Protein AF-A0A7S0FCB9-F1 (afdb_monomer_lite)

Organism: NCBI:txid73915

Radius of gyration: 21.57 Å; chains: 1; bounding box: 56×45×64 Å

Secondary structure (DSSP, 8-state):
-------GGGTS---THHHHHHHHHHHHHHHHHGGGHHHHHHHHTTGGGGGS---GGGGT--HHHHHHHHHHHHHHHHHHHHHHHTT----GGG-TT-HHHHHHH--SPP-TTSSSSSHHHHHHTHHHHHHHHHHHHHTSS---TTHHHHHHHHHHHHHHHHHHHHHHHH--HHHHHHHHHHHHHHHHHHHHHHHHHHHHHHHT--HHHHHHHHHHHHHHHHHHHHHHHHHHHHTTTTTS----HHHHHHSTT---HHHHHHHHHHHHHHHHHHHHHHHHHT----HHHHHHHHHHHHHHHHHHHTSTTTT--------HHHHHHTSHHHHHHHHHHHHHHHHHHHHHHHHTS--

Sequence (355 aa):
MQRSVLPDALANATCPWAASVSLSLAAVVLTAALPLIPWLLARWMGWARSWAPRPTVELGCSGRLLAVAAAATASVALTISIADARGLAWPPSWDTDRTCTYHVMFCEPTQASHLVRHVGNAYSNVAYLFAGLTVLGSQRTHHSPLYIPDVCFGLALLALAVASFLWHASNAPKVHYVDLAVMETVISYLQLR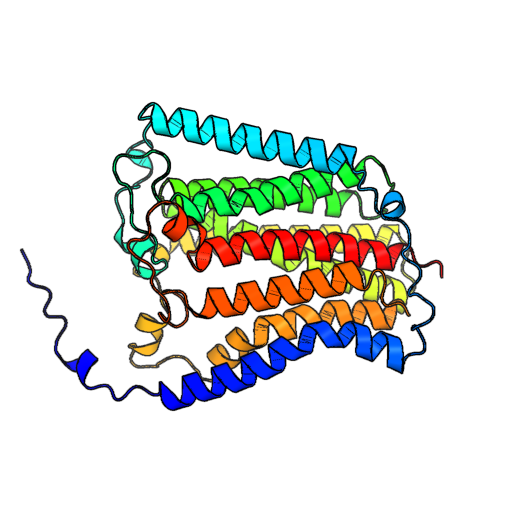YACLAIHRSFRLSVSTEAWLCTALFTAIVAYQTELSAHRWQAGSMENGFPTGRSRLAGEGGLPLFEVCLFIATPILYYLVPCMAMLASGSVGSLRLATVSIASLITGWEVHLLERWALDGLCIPDAGVLGAVSSPTAIFHALTGVTLLTAYFHVRSLELVKS

pLDDT: mean 81.11, std 15.72, range [28.89, 98.06]

Structure (mmCIF, N/CA/C/O backbone):
data_AF-A0A7S0FCB9-F1
#
_entry.id   AF-A0A7S0FCB9-F1
#
loop_
_atom_site.group_PDB
_atom_site.id
_atom_site.type_symbol
_atom_site.label_atom_id
_atom_site.label_alt_id
_atom_site.label_comp_id
_atom_site.label_asym_id
_atom_site.label_entity_id
_atom_site.label_seq_id
_atom_site.pdbx_PDB_ins_code
_atom_site.Cartn_x
_atom_site.Cartn_y
_atom_site.Cartn_z
_atom_site.occupancy
_atom_site.B_iso_or_equiv
_atom_site.auth_seq_id
_atom_site.auth_comp_id
_atom_site.auth_asym_id
_atom_site.auth_atom_id
_atom_site.pdbx_PDB_model_num
ATOM 1 N N . MET A 1 1 ? 20.494 -12.638 -35.067 1.00 38.31 1 MET A N 1
ATOM 2 C CA . MET A 1 1 ? 19.180 -12.084 -35.465 1.00 38.31 1 MET A CA 1
ATOM 3 C C . MET A 1 1 ? 18.220 -13.236 -35.742 1.00 38.31 1 MET A C 1
ATOM 5 O O . MET A 1 1 ? 18.085 -13.661 -36.880 1.00 38.31 1 MET A O 1
ATOM 9 N N . GLN A 1 2 ? 17.600 -13.790 -34.700 1.00 28.89 2 GLN A N 1
ATOM 10 C CA . GLN A 1 2 ? 16.458 -14.692 -34.862 1.00 28.89 2 GLN A CA 1
ATOM 11 C C . GLN A 1 2 ? 15.216 -13.813 -35.015 1.00 28.89 2 GLN A C 1
ATOM 13 O O . GLN A 1 2 ? 14.861 -13.081 -34.096 1.00 28.89 2 GLN A O 1
ATOM 18 N N . ARG A 1 3 ? 14.605 -13.825 -36.205 1.00 32.69 3 ARG A N 1
ATOM 19 C CA . ARG A 1 3 ? 13.278 -13.241 -36.417 1.00 32.69 3 ARG A CA 1
ATOM 20 C C . ARG A 1 3 ? 12.302 -14.006 -35.528 1.00 32.69 3 ARG A C 1
ATOM 22 O O . ARG A 1 3 ? 12.184 -15.221 -35.664 1.00 32.69 3 ARG A O 1
ATOM 29 N N . SER A 1 4 ? 11.643 -13.295 -34.619 1.00 33.88 4 SER A N 1
ATOM 30 C CA . SER A 1 4 ? 10.548 -13.812 -33.807 1.00 33.88 4 SER A CA 1
ATOM 31 C C . SER A 1 4 ? 9.398 -14.211 -34.727 1.00 33.88 4 SER A C 1
ATOM 33 O O . SER A 1 4 ? 8.587 -13.382 -35.137 1.00 33.88 4 SER A O 1
ATOM 35 N N . VAL A 1 5 ? 9.347 -15.491 -35.069 1.00 40.25 5 VAL A N 1
ATOM 36 C CA . VAL A 1 5 ? 8.127 -16.146 -35.528 1.00 40.25 5 VAL A CA 1
ATOM 37 C C . VAL A 1 5 ? 7.253 -16.301 -34.284 1.00 40.25 5 VAL A C 1
ATOM 39 O O . VAL A 1 5 ? 7.278 -17.335 -33.628 1.00 40.25 5 VAL A O 1
ATOM 42 N N . LEU A 1 6 ? 6.561 -15.230 -33.894 1.00 35.72 6 LEU A N 1
ATOM 43 C CA . LEU A 1 6 ? 5.351 -15.349 -33.088 1.00 35.72 6 LEU A CA 1
ATOM 44 C C . LEU A 1 6 ? 4.226 -15.471 -34.129 1.00 35.72 6 LEU A C 1
ATOM 46 O O . LEU A 1 6 ? 3.902 -14.470 -34.767 1.00 35.72 6 LEU A O 1
ATOM 50 N N . PRO A 1 7 ? 3.761 -16.692 -34.443 1.00 43.00 7 PRO A N 1
ATOM 51 C CA . PRO A 1 7 ? 2.948 -16.932 -35.623 1.00 43.00 7 PRO A CA 1
ATOM 52 C C . PRO A 1 7 ? 1.518 -16.436 -35.406 1.00 43.00 7 PRO A C 1
ATOM 54 O O . PRO A 1 7 ? 1.043 -16.330 -34.275 1.00 43.00 7 PRO A O 1
ATOM 57 N N . ASP A 1 8 ? 0.827 -16.213 -36.519 1.00 41.22 8 ASP A N 1
ATOM 58 C CA . ASP A 1 8 ? -0.554 -15.742 -36.702 1.00 41.22 8 ASP A CA 1
ATOM 59 C C . ASP A 1 8 ? -1.652 -16.460 -35.874 1.00 41.22 8 ASP A C 1
ATOM 61 O O . ASP A 1 8 ? -2.827 -16.102 -35.938 1.00 41.22 8 ASP A O 1
ATOM 65 N N . ALA A 1 9 ? -1.294 -17.441 -35.040 1.00 41.97 9 ALA A N 1
ATOM 66 C CA . ALA A 1 9 ? -2.173 -18.114 -34.086 1.00 41.97 9 ALA A CA 1
ATOM 67 C C . ALA A 1 9 ? -2.759 -17.168 -33.016 1.00 41.97 9 ALA A C 1
ATOM 69 O O . ALA A 1 9 ? -3.860 -17.408 -32.527 1.00 41.97 9 ALA A O 1
ATOM 70 N N . LEU A 1 10 ? -2.072 -16.067 -32.685 1.00 42.84 10 LEU A N 1
ATOM 71 C CA . LEU A 1 10 ? -2.585 -15.048 -31.755 1.00 42.84 10 LEU A CA 1
ATOM 72 C C . LEU A 1 10 ? -3.608 -14.092 -32.389 1.00 42.84 10 LEU A C 1
ATOM 74 O O . LEU A 1 10 ? -4.380 -13.476 -31.660 1.00 42.84 10 LEU A O 1
ATOM 78 N N . ALA A 1 11 ? -3.645 -13.974 -33.720 1.00 41.41 11 ALA A N 1
ATOM 79 C CA . ALA A 1 11 ? -4.563 -13.068 -34.414 1.00 41.41 11 ALA A CA 1
ATOM 80 C C . ALA A 1 11 ? -5.972 -13.665 -34.603 1.00 41.41 11 ALA A C 1
ATOM 82 O O . ALA A 1 11 ? -6.940 -12.919 -34.723 1.00 41.41 11 ALA A O 1
ATOM 83 N N . ASN A 1 12 ? -6.093 -14.999 -34.587 1.00 36.78 12 ASN A N 1
ATOM 84 C CA . ASN A 1 12 ? -7.343 -15.717 -34.873 1.00 36.78 12 ASN A CA 1
ATOM 85 C C . ASN A 1 12 ? -7.972 -16.413 -33.659 1.00 36.78 12 ASN A C 1
ATOM 87 O O . ASN A 1 12 ? -9.015 -17.054 -33.797 1.00 36.78 12 ASN A O 1
ATOM 91 N N . ALA A 1 13 ? -7.394 -16.278 -32.463 1.00 41.78 13 ALA A N 1
ATOM 92 C CA . ALA A 1 13 ? -8.114 -16.616 -31.246 1.00 41.78 13 ALA A CA 1
ATOM 93 C C . ALA A 1 13 ? -9.232 -15.578 -31.070 1.00 41.78 13 ALA A C 1
ATOM 95 O O . ALA A 1 13 ? -8.996 -14.486 -30.555 1.00 41.78 13 ALA A O 1
ATOM 96 N N . THR A 1 14 ? -10.450 -15.902 -31.520 1.00 41.84 14 THR A N 1
ATOM 97 C CA . THR A 1 14 ? -11.684 -15.218 -31.111 1.00 41.84 14 THR A CA 1
ATOM 98 C C . THR A 1 14 ? -11.799 -15.382 -29.605 1.00 41.84 14 THR A C 1
ATOM 100 O O . THR A 1 14 ? -12.335 -16.358 -29.082 1.00 41.84 14 THR A O 1
ATOM 103 N N . CYS A 1 15 ? -11.127 -14.477 -28.918 1.00 40.94 15 CYS A N 1
ATOM 104 C CA . CYS A 1 15 ? -10.833 -14.565 -27.513 1.00 40.94 15 CYS A CA 1
ATOM 105 C C . CYS A 1 15 ? -12.159 -14.400 -26.743 1.00 40.94 15 CYS A C 1
ATOM 107 O O . CYS A 1 15 ? -13.041 -13.671 -27.213 1.00 40.94 15 CYS A O 1
ATOM 109 N N . PRO A 1 16 ? -12.337 -15.025 -25.566 1.00 47.75 16 PRO A N 1
ATOM 110 C CA . PRO A 1 16 ? -13.500 -14.842 -24.689 1.00 47.75 16 PRO A CA 1
ATOM 111 C C . PRO A 1 16 ? -13.600 -13.416 -24.098 1.00 47.75 16 PRO A C 1
ATOM 113 O O . PRO A 1 16 ? -14.097 -13.225 -22.992 1.00 47.75 16 PRO A O 1
ATOM 116 N N . TRP A 1 17 ? -13.163 -12.396 -24.843 1.00 45.84 17 TRP A N 1
ATOM 117 C CA . TRP A 1 17 ? -13.191 -10.981 -24.494 1.00 45.84 17 TRP A CA 1
ATOM 118 C C . TRP A 1 17 ? -14.602 -10.487 -24.216 1.00 45.84 17 TRP A C 1
ATOM 120 O O . TRP A 1 17 ? -14.800 -9.713 -23.297 1.00 45.84 17 TRP A O 1
ATOM 130 N N . ALA A 1 18 ? -15.614 -10.957 -24.947 1.00 45.62 18 ALA A N 1
ATOM 131 C CA . ALA A 1 18 ? -16.992 -10.545 -24.677 1.00 45.62 18 ALA A CA 1
ATOM 132 C C . ALA A 1 18 ? -17.488 -11.037 -23.300 1.00 45.62 18 ALA A C 1
ATOM 134 O O . ALA A 1 18 ? -18.196 -10.312 -22.598 1.00 45.62 18 ALA A O 1
ATOM 135 N N . ALA A 1 19 ? -17.083 -12.245 -22.889 1.00 48.16 19 ALA A N 1
ATOM 136 C CA . ALA A 1 19 ? -17.429 -12.807 -21.586 1.00 48.16 19 ALA A CA 1
ATOM 137 C C . ALA A 1 19 ? -16.613 -12.164 -20.454 1.00 48.16 19 ALA A C 1
ATOM 139 O O . ALA A 1 19 ? -17.188 -11.845 -19.414 1.00 48.16 19 ALA A O 1
ATOM 140 N N . SER A 1 20 ? -15.316 -11.903 -20.662 1.00 48.16 20 SER A N 1
ATOM 141 C CA . SER A 1 20 ? -14.488 -11.191 -19.681 1.00 48.16 20 SER A CA 1
ATOM 142 C C . SER A 1 20 ? -14.920 -9.733 -19.519 1.00 48.16 20 SER A C 1
ATOM 144 O O . SER A 1 20 ? -15.066 -9.290 -18.390 1.00 48.16 20 SER A O 1
ATOM 146 N N . VAL A 1 21 ? -15.252 -9.023 -20.602 1.00 51.84 21 VAL A N 1
ATOM 147 C CA . VAL A 1 21 ? -15.787 -7.649 -20.555 1.00 51.84 21 VAL A CA 1
ATOM 148 C C . VAL A 1 21 ? -17.127 -7.599 -19.818 1.00 51.84 21 VAL A C 1
ATOM 150 O O . VAL A 1 21 ? -17.342 -6.703 -19.005 1.00 51.84 21 VAL A O 1
ATOM 153 N N . SER A 1 22 ? -18.015 -8.574 -20.038 1.00 52.53 22 SER A N 1
ATOM 154 C CA . SER A 1 22 ? -19.306 -8.643 -19.335 1.00 52.53 22 SER A CA 1
ATOM 155 C C . SER A 1 22 ? -19.139 -8.933 -17.835 1.00 52.53 22 SER A C 1
ATOM 157 O O . SER A 1 22 ? -19.824 -8.322 -17.013 1.00 52.53 22 SER A O 1
ATOM 159 N N . LEU A 1 23 ? -18.205 -9.820 -17.463 1.00 53.47 23 LEU A N 1
ATOM 160 C CA . LEU A 1 23 ? -17.857 -10.085 -16.062 1.00 53.47 23 LEU A CA 1
ATOM 161 C C . LEU A 1 23 ? -17.196 -8.872 -15.397 1.00 53.47 23 LEU A C 1
ATOM 163 O O . LEU A 1 23 ? -17.544 -8.541 -14.266 1.00 53.47 23 LEU A O 1
ATOM 167 N N . SER A 1 24 ? -16.297 -8.186 -16.107 1.00 54.69 24 SER A N 1
ATOM 168 C CA . SER A 1 24 ? -15.674 -6.946 -15.650 1.00 54.69 24 SER A CA 1
ATOM 169 C C . SER A 1 24 ? -16.718 -5.857 -15.427 1.00 54.69 24 SER A C 1
ATOM 171 O O . SER A 1 24 ? -16.670 -5.197 -14.404 1.00 54.69 24 SER A O 1
ATOM 173 N N . LEU A 1 25 ? -17.721 -5.708 -16.298 1.00 55.94 25 LEU A N 1
ATOM 174 C CA . LEU A 1 25 ? -18.796 -4.727 -16.107 1.00 55.94 25 LEU A CA 1
ATOM 175 C C . LEU A 1 25 ? -19.671 -5.030 -14.885 1.00 55.94 25 LEU A C 1
ATOM 177 O O . LEU A 1 25 ? -19.970 -4.124 -14.110 1.00 55.94 25 LEU A O 1
ATOM 181 N N . ALA A 1 26 ? -20.069 -6.289 -14.684 1.00 58.22 26 ALA A N 1
ATOM 182 C CA . ALA A 1 26 ? -20.839 -6.679 -13.503 1.00 58.22 26 ALA A CA 1
ATOM 183 C C . ALA A 1 26 ? -20.033 -6.471 -12.210 1.00 58.22 26 ALA A C 1
ATOM 185 O O . ALA A 1 26 ? -20.570 -5.978 -11.218 1.00 58.22 26 ALA A O 1
ATOM 186 N N . ALA A 1 27 ? -18.740 -6.793 -12.238 1.00 57.69 27 ALA A N 1
ATOM 187 C CA . ALA A 1 27 ? -17.838 -6.542 -11.128 1.00 57.69 27 ALA A CA 1
ATOM 188 C C . ALA A 1 27 ? -17.640 -5.050 -10.862 1.00 57.69 27 ALA A C 1
ATOM 190 O O . ALA A 1 27 ? -17.820 -4.650 -9.724 1.00 57.69 27 ALA A O 1
ATOM 191 N N . VAL A 1 28 ? -17.401 -4.233 -11.892 1.00 57.69 28 VAL A N 1
ATOM 192 C CA . VAL A 1 28 ? -17.289 -2.767 -11.802 1.00 57.69 28 VAL A CA 1
ATOM 193 C C . VAL A 1 28 ? -18.548 -2.157 -11.187 1.00 57.69 28 VAL A C 1
ATOM 195 O O . VAL A 1 28 ? -18.470 -1.254 -10.361 1.00 57.69 28 VAL A O 1
ATOM 198 N N . VAL A 1 29 ? -19.736 -2.645 -11.557 1.00 64.56 29 VAL A N 1
ATOM 199 C CA . VAL A 1 29 ? -21.001 -2.165 -10.979 1.00 64.56 29 VAL A CA 1
ATOM 200 C C . VAL A 1 29 ? -21.128 -2.570 -9.506 1.00 64.56 29 VAL A C 1
ATOM 202 O O . VAL A 1 29 ? -21.538 -1.754 -8.677 1.00 64.56 29 VAL A O 1
ATOM 205 N N . LEU A 1 30 ? -20.760 -3.807 -9.155 1.00 60.72 30 LEU A N 1
ATOM 206 C CA . LEU A 1 30 ? -20.776 -4.289 -7.770 1.00 60.72 30 LEU A CA 1
ATOM 207 C C . LEU A 1 30 ? -19.730 -3.578 -6.901 1.00 60.72 30 LEU A C 1
ATOM 209 O O . LEU A 1 30 ? -20.033 -3.212 -5.765 1.00 60.72 30 LEU A O 1
ATOM 213 N N . THR A 1 31 ? -18.530 -3.335 -7.429 1.00 60.34 31 THR A N 1
ATOM 214 C CA . THR A 1 31 ? -17.467 -2.600 -6.747 1.00 60.34 31 THR A CA 1
ATOM 215 C C . THR A 1 31 ? -17.853 -1.129 -6.609 1.00 60.34 31 THR A C 1
ATOM 217 O O . THR A 1 31 ? -17.794 -0.599 -5.506 1.00 60.34 31 THR A O 1
ATOM 220 N N . ALA A 1 32 ? -18.410 -0.479 -7.632 1.00 62.09 32 ALA A N 1
ATOM 221 C CA . ALA A 1 32 ? -18.878 0.910 -7.544 1.00 62.09 32 ALA A CA 1
ATOM 222 C C . ALA A 1 32 ? -19.941 1.152 -6.450 1.00 62.09 32 ALA A C 1
ATOM 224 O O . ALA A 1 32 ? -20.064 2.272 -5.950 1.00 62.09 32 ALA A O 1
ATOM 225 N N . ALA A 1 33 ? -20.684 0.119 -6.036 1.00 70.00 33 ALA A N 1
ATOM 226 C CA . ALA A 1 33 ? -21.639 0.196 -4.930 1.00 70.00 33 ALA A CA 1
ATOM 227 C C . ALA A 1 33 ? -21.002 0.011 -3.534 1.00 70.00 33 ALA A C 1
ATOM 229 O O . ALA A 1 33 ? -21.597 0.428 -2.537 1.00 70.00 33 ALA A O 1
ATOM 230 N N . LEU A 1 34 ? -19.797 -0.564 -3.427 1.00 66.69 34 LEU A N 1
ATOM 231 C CA . LEU A 1 34 ? -19.120 -0.827 -2.146 1.00 66.69 34 LEU A CA 1
ATOM 232 C C . LEU A 1 34 ? -18.905 0.426 -1.273 1.00 66.69 34 LEU A C 1
ATOM 234 O O . LEU A 1 34 ? -19.107 0.317 -0.062 1.00 66.69 34 LEU A O 1
ATOM 238 N N . PRO A 1 35 ? -18.566 1.626 -1.802 1.00 71.94 35 PRO A N 1
ATOM 239 C CA . PRO A 1 35 ? -18.444 2.830 -0.976 1.00 71.94 35 PRO A CA 1
ATOM 240 C C . PRO A 1 35 ? -19.742 3.208 -0.244 1.00 71.94 35 PRO A C 1
ATOM 242 O O . PRO A 1 35 ? -19.697 3.916 0.762 1.00 71.94 35 PRO A O 1
ATOM 245 N N . LEU A 1 36 ? -20.900 2.724 -0.715 1.00 74.19 36 LEU A N 1
ATOM 246 C CA . LEU A 1 36 ? -22.198 2.948 -0.078 1.00 74.19 36 LEU A CA 1
ATOM 247 C C . LEU A 1 36 ? -22.464 1.981 1.085 1.00 74.19 36 LEU A C 1
ATOM 249 O O . LEU A 1 36 ? -23.330 2.266 1.911 1.00 74.19 36 LEU A O 1
ATOM 253 N N . ILE A 1 37 ? -21.736 0.864 1.196 1.00 72.25 37 ILE A N 1
ATOM 254 C CA . ILE A 1 37 ? -21.963 -0.156 2.232 1.00 72.25 37 ILE A CA 1
ATOM 255 C C . ILE A 1 37 ? -21.865 0.409 3.650 1.00 72.25 37 ILE A C 1
ATOM 257 O O . ILE A 1 37 ? -22.819 0.217 4.408 1.00 72.25 37 ILE A O 1
ATOM 261 N N . PRO A 1 38 ? -20.803 1.133 4.054 1.00 65.81 38 PRO A N 1
ATOM 262 C CA . PRO A 1 38 ? -20.755 1.636 5.421 1.00 65.81 38 PRO A CA 1
ATOM 263 C C . PRO A 1 38 ? -21.857 2.673 5.703 1.00 65.81 38 PRO A C 1
ATOM 265 O O . PRO A 1 38 ? -22.317 2.770 6.841 1.00 65.81 38 PRO A O 1
ATOM 268 N N . TRP A 1 39 ? -22.369 3.375 4.681 1.00 71.38 39 TRP A N 1
ATOM 269 C CA . TRP A 1 39 ? -23.555 4.230 4.817 1.00 71.38 39 TRP A CA 1
ATOM 270 C C . TRP A 1 39 ? -24.842 3.417 5.014 1.00 71.38 39 TRP A C 1
ATOM 272 O O . TRP A 1 39 ? -25.623 3.713 5.922 1.00 71.38 39 TRP A O 1
ATOM 282 N N . LEU A 1 40 ? -25.053 2.374 4.206 1.00 76.44 40 LEU A N 1
ATOM 283 C CA . LEU A 1 40 ? -26.205 1.477 4.318 1.00 76.44 40 LEU A CA 1
ATOM 284 C C . LEU A 1 40 ? -26.231 0.769 5.679 1.00 76.44 40 LEU A C 1
ATOM 286 O O . LEU A 1 40 ? -27.275 0.759 6.330 1.00 76.44 40 LEU A O 1
ATOM 290 N N . LEU A 1 41 ? -25.086 0.263 6.148 1.00 67.19 41 LEU A N 1
ATOM 291 C CA . LEU A 1 41 ? -24.937 -0.353 7.470 1.00 67.19 41 LEU A CA 1
ATOM 292 C C . LEU A 1 41 ? -25.240 0.644 8.593 1.00 67.19 41 LEU A C 1
ATOM 294 O O . LEU A 1 41 ? -26.028 0.338 9.488 1.00 67.19 41 LEU A O 1
ATOM 298 N N . ALA A 1 42 ? -24.678 1.858 8.525 1.00 67.25 42 ALA A N 1
ATOM 299 C CA . ALA A 1 42 ? -24.939 2.897 9.519 1.00 67.25 42 ALA A CA 1
ATOM 300 C C . ALA A 1 42 ? -26.427 3.269 9.595 1.00 67.25 42 ALA A C 1
ATOM 302 O O . ALA A 1 42 ? -26.958 3.519 10.679 1.00 67.25 42 ALA A O 1
ATOM 303 N N . ARG A 1 43 ? -27.110 3.311 8.445 1.00 77.25 43 ARG A N 1
ATOM 304 C CA . ARG A 1 43 ? -28.542 3.604 8.366 1.00 77.25 43 ARG A CA 1
ATOM 305 C C . ARG A 1 43 ? -29.390 2.448 8.896 1.00 77.25 43 ARG A C 1
ATOM 307 O O . ARG A 1 43 ? -30.294 2.697 9.688 1.00 77.25 43 ARG A O 1
ATOM 314 N N . TRP A 1 44 ? -29.095 1.216 8.484 1.00 75.38 44 TRP A N 1
ATOM 315 C CA . TRP A 1 44 ? -29.832 0.015 8.886 1.00 75.38 44 TRP A CA 1
ATOM 316 C C . TRP A 1 44 ? -29.744 -0.242 10.395 1.00 75.38 44 TRP A C 1
ATOM 318 O O . TRP A 1 44 ? -30.762 -0.481 11.036 1.00 75.38 44 TRP A O 1
ATOM 328 N N . MET A 1 45 ? -28.556 -0.081 10.981 1.00 73.38 45 MET A N 1
ATOM 329 C CA . MET A 1 45 ? -28.318 -0.291 12.416 1.00 73.38 45 MET A CA 1
ATOM 330 C C . MET A 1 45 ? -28.787 0.875 13.305 1.00 73.38 45 MET A C 1
ATOM 332 O O . MET A 1 45 ? -28.574 0.861 14.516 1.00 73.38 45 MET A O 1
ATOM 336 N N . GLY A 1 46 ? -29.374 1.934 12.732 1.00 72.75 46 GLY A N 1
ATOM 337 C CA . GLY A 1 46 ? -29.752 3.139 13.482 1.00 72.75 46 GLY A CA 1
ATOM 338 C C . GLY A 1 46 ? -28.557 3.957 14.000 1.00 72.75 46 GLY A C 1
ATOM 339 O O . GLY A 1 46 ? -28.731 4.892 14.783 1.00 72.75 46 GLY A O 1
ATOM 340 N N . TRP A 1 47 ? -27.341 3.659 13.536 1.00 67.00 47 TRP A N 1
ATOM 341 C CA . TRP A 1 47 ? -26.099 4.346 13.902 1.00 67.00 47 TRP A CA 1
ATOM 342 C C . TRP A 1 47 ? -25.938 5.716 13.232 1.00 67.00 47 TRP A C 1
ATOM 344 O O . TRP A 1 47 ? -24.972 6.428 13.504 1.00 67.00 47 TRP A O 1
ATOM 354 N N . ALA A 1 48 ? -26.904 6.143 12.413 1.00 57.09 48 ALA A N 1
ATOM 355 C CA . ALA A 1 48 ? -26.925 7.428 11.712 1.00 57.09 48 ALA A CA 1
ATOM 356 C C . ALA A 1 48 ? -26.782 8.671 12.622 1.00 57.09 48 ALA A C 1
ATOM 358 O O . ALA A 1 48 ? -26.484 9.754 12.131 1.00 57.09 48 ALA A O 1
ATOM 359 N N . ARG A 1 49 ? -26.925 8.551 13.949 1.00 52.62 49 ARG A N 1
ATOM 360 C CA . ARG A 1 49 ? -26.639 9.659 14.886 1.00 52.62 49 ARG A CA 1
ATOM 361 C C . ARG A 1 49 ? -25.138 9.923 15.101 1.00 52.62 49 ARG A C 1
ATOM 363 O O . ARG A 1 49 ? -24.785 10.950 15.667 1.00 52.62 49 ARG A O 1
ATOM 370 N N . SER A 1 50 ? -24.252 9.047 14.621 1.00 52.34 50 SER A N 1
ATOM 371 C CA . SER A 1 50 ? -22.787 9.170 14.753 1.00 52.34 50 SER A CA 1
ATOM 372 C C . SER A 1 50 ? -22.110 10.031 13.668 1.00 52.34 50 SER A C 1
ATOM 374 O O . SER A 1 50 ? -20.887 10.068 13.587 1.00 52.34 50 SER A O 1
ATOM 376 N N . TRP A 1 51 ? -22.882 10.782 12.868 1.00 49.78 51 TRP A N 1
ATOM 377 C CA . TRP A 1 51 ? -22.370 11.706 11.838 1.00 49.78 51 TRP A CA 1
ATOM 378 C C . TRP A 1 51 ? -21.558 12.885 12.377 1.00 49.78 51 TRP A C 1
ATOM 380 O O . TRP A 1 51 ? -20.917 13.581 11.586 1.00 49.78 51 TRP A O 1
ATOM 390 N N . ALA A 1 52 ? -21.588 13.139 13.688 1.00 49.09 52 ALA A N 1
ATOM 391 C CA . ALA A 1 52 ? -20.746 14.166 14.276 1.00 49.09 52 ALA A CA 1
ATOM 392 C C . ALA A 1 52 ? -19.278 13.790 14.003 1.00 49.09 52 ALA A C 1
ATOM 394 O O . ALA A 1 52 ? -18.829 12.747 14.486 1.00 49.09 52 ALA A O 1
ATOM 395 N N . PRO A 1 53 ? -18.531 14.584 13.211 1.00 48.59 53 PRO A N 1
ATOM 396 C CA . PRO A 1 53 ? -17.125 14.317 12.980 1.00 48.59 53 PRO A CA 1
ATOM 397 C C . PRO A 1 53 ? -16.439 14.327 14.341 1.00 48.59 53 PRO A C 1
ATOM 399 O O . PRO A 1 53 ? -16.300 15.384 14.955 1.00 48.59 53 PRO A O 1
ATOM 402 N N . ARG A 1 54 ? -16.022 13.154 14.830 1.00 53.47 54 ARG A N 1
ATOM 403 C CA . ARG A 1 54 ? -15.050 13.137 15.917 1.00 53.47 54 ARG A CA 1
ATOM 404 C C . ARG A 1 54 ? -13.804 13.819 15.359 1.00 53.47 54 ARG A C 1
ATOM 406 O O . ARG A 1 54 ? -13.346 13.424 14.280 1.00 53.47 54 ARG A O 1
ATOM 413 N N . PRO A 1 55 ? -13.341 14.915 15.977 1.00 48.94 55 PRO A N 1
ATOM 414 C CA . PRO A 1 55 ? -12.275 15.716 15.409 1.00 48.94 55 PRO A CA 1
ATOM 415 C C . PRO A 1 55 ? -11.058 14.827 15.146 1.00 48.94 55 PRO A C 1
ATOM 417 O O . PRO A 1 55 ? -10.686 14.003 15.976 1.00 48.94 55 PRO A O 1
ATOM 420 N N . THR A 1 56 ? -10.415 15.022 13.994 1.00 51.00 56 THR A N 1
ATOM 421 C CA . THR A 1 56 ? -9.157 14.366 13.581 1.00 51.00 56 THR A CA 1
ATOM 422 C C . THR A 1 56 ? -8.055 14.430 14.647 1.00 51.00 56 THR A C 1
ATOM 424 O O . THR A 1 56 ? -7.142 13.606 14.644 1.00 51.00 56 THR A O 1
ATOM 427 N N . VAL A 1 57 ? -8.183 15.368 15.590 1.00 48.44 57 VAL A N 1
ATOM 428 C CA . VAL A 1 57 ? -7.379 15.508 16.809 1.00 48.44 57 VAL A CA 1
ATOM 429 C C . VAL A 1 57 ? -7.356 14.221 17.653 1.00 48.44 57 VAL A C 1
ATOM 431 O O . VAL A 1 57 ? -6.315 13.912 18.224 1.00 48.44 57 VAL A O 1
ATOM 434 N N . GLU A 1 58 ? -8.431 13.424 17.682 1.00 57.56 58 GLU A N 1
ATOM 435 C CA . GLU A 1 58 ? -8.484 12.177 18.468 1.00 57.56 58 GLU A CA 1
ATOM 436 C C . GLU A 1 58 ? -7.682 11.020 17.842 1.00 57.56 58 GLU A C 1
ATOM 438 O O . GLU A 1 58 ? -7.255 10.111 18.546 1.00 57.56 58 GLU A O 1
ATOM 443 N N . LEU A 1 59 ? -7.409 11.056 16.532 1.00 67.12 59 LEU A N 1
ATOM 444 C CA . LEU A 1 59 ? -6.695 9.984 15.817 1.00 67.12 59 LEU A CA 1
ATOM 445 C C . LEU A 1 59 ? -5.167 10.144 15.850 1.00 67.12 59 LEU A C 1
ATOM 447 O O . LEU A 1 59 ? -4.442 9.418 15.171 1.00 67.12 59 LEU A O 1
ATOM 451 N N . GLY A 1 60 ? -4.665 11.114 16.618 1.00 69.44 60 GLY A N 1
ATOM 452 C CA . GLY A 1 60 ? -3.235 11.366 16.783 1.00 69.44 60 GLY A CA 1
ATOM 453 C C . GLY A 1 60 ? -2.549 12.019 15.576 1.00 69.44 60 GLY A C 1
ATOM 454 O O . GLY A 1 60 ? -1.331 12.202 15.592 1.00 69.44 60 GLY A O 1
ATOM 455 N N . CYS A 1 61 ? -3.300 12.413 14.545 1.00 78.38 61 CYS A N 1
ATOM 456 C CA . CYS A 1 61 ? -2.759 12.980 13.314 1.00 78.38 61 CYS A CA 1
ATOM 457 C C . CYS A 1 61 ? -3.008 14.495 13.230 1.00 78.38 61 CYS A C 1
ATOM 459 O O . CYS A 1 61 ? -4.050 14.950 12.759 1.00 78.38 61 CYS A O 1
ATOM 461 N N . SER A 1 62 ? -2.045 15.295 13.698 1.00 85.12 62 SER A N 1
ATOM 462 C CA . SER A 1 62 ? -2.131 16.761 13.607 1.00 85.12 62 SER A CA 1
ATOM 463 C C . SER A 1 62 ? -1.812 17.270 12.196 1.00 85.12 62 SER A C 1
ATOM 465 O O . SER A 1 62 ? -1.017 16.668 11.473 1.00 85.12 62 SER A O 1
ATOM 467 N N . GLY A 1 63 ? -2.350 18.435 11.818 1.00 85.44 63 GLY A N 1
ATOM 468 C CA . GLY A 1 63 ? -1.987 19.089 10.551 1.00 85.44 63 GLY A CA 1
ATOM 469 C C . GLY A 1 63 ? -0.482 19.370 10.430 1.00 85.44 63 GLY A C 1
ATOM 470 O O . GLY A 1 63 ? 0.079 19.263 9.345 1.00 85.44 63 GLY A O 1
ATOM 471 N N . ARG A 1 64 ? 0.200 19.634 11.557 1.00 88.69 64 ARG A N 1
ATOM 472 C CA . ARG A 1 64 ? 1.666 19.774 11.600 1.00 88.69 64 ARG A CA 1
ATOM 473 C C . ARG A 1 64 ? 2.376 18.472 11.239 1.00 88.69 64 ARG A C 1
ATOM 475 O O . ARG A 1 64 ? 3.333 18.512 10.478 1.00 88.69 64 ARG A O 1
ATOM 482 N N . LEU A 1 65 ? 1.911 17.332 11.757 1.00 89.44 65 LEU A N 1
ATOM 483 C CA . LEU A 1 65 ? 2.483 16.029 11.416 1.00 89.44 65 LEU A CA 1
ATOM 484 C C . LEU A 1 65 ? 2.339 15.741 9.917 1.00 89.44 65 LEU A C 1
ATOM 486 O O . LEU A 1 65 ? 3.321 15.372 9.283 1.00 89.44 65 LEU A O 1
ATOM 490 N N . LEU A 1 66 ? 1.146 15.960 9.355 1.00 88.50 66 LEU A N 1
ATOM 491 C CA . LEU A 1 66 ? 0.899 15.777 7.921 1.00 88.50 66 LEU A CA 1
ATOM 492 C C . LEU A 1 66 ? 1.811 16.674 7.075 1.00 88.50 66 LEU A C 1
ATOM 494 O O . LEU A 1 66 ? 2.396 16.207 6.103 1.00 88.50 66 LEU A O 1
ATOM 498 N N . ALA A 1 67 ? 1.990 17.936 7.475 1.00 88.56 67 ALA A N 1
ATOM 499 C CA . ALA A 1 67 ? 2.891 18.859 6.791 1.00 88.56 67 ALA A CA 1
ATOM 500 C C . ALA A 1 67 ? 4.358 18.400 6.854 1.00 88.56 67 ALA A C 1
ATOM 502 O O . ALA A 1 67 ? 5.052 18.443 5.842 1.00 88.56 67 ALA A O 1
ATOM 503 N N . VAL A 1 68 ? 4.827 17.916 8.011 1.00 91.00 68 VAL A N 1
ATOM 504 C CA . VAL A 1 68 ? 6.191 17.380 8.165 1.00 91.00 68 VAL A CA 1
ATOM 505 C C . VAL A 1 68 ? 6.387 16.118 7.326 1.00 91.00 68 VAL A C 1
ATOM 507 O O . VAL A 1 68 ? 7.394 16.009 6.630 1.00 91.00 68 VAL A O 1
ATOM 510 N N . ALA A 1 69 ? 5.430 15.186 7.341 1.00 91.12 69 ALA A N 1
ATOM 511 C CA . ALA A 1 69 ? 5.488 13.975 6.526 1.00 91.12 69 ALA A CA 1
ATOM 512 C C . ALA A 1 69 ? 5.505 14.308 5.025 1.00 91.12 69 ALA A C 1
ATOM 514 O O . ALA A 1 69 ? 6.317 13.753 4.284 1.00 91.12 69 ALA A O 1
ATOM 515 N N . ALA A 1 70 ? 4.674 15.258 4.582 1.00 89.00 70 ALA A N 1
ATOM 516 C CA . ALA A 1 70 ? 4.655 15.732 3.200 1.00 89.00 70 ALA A CA 1
ATOM 517 C C . ALA A 1 70 ? 5.980 16.405 2.806 1.00 89.00 70 ALA A C 1
ATOM 519 O O . ALA A 1 70 ? 6.539 16.085 1.760 1.00 89.00 70 ALA A O 1
ATOM 520 N N . ALA A 1 71 ? 6.525 17.280 3.658 1.00 91.31 71 ALA A N 1
ATOM 521 C CA . ALA A 1 71 ? 7.796 17.958 3.410 1.00 91.31 71 ALA A CA 1
ATOM 522 C C . ALA A 1 71 ? 8.979 16.978 3.351 1.00 91.31 71 ALA A C 1
ATOM 524 O O . ALA A 1 71 ? 9.827 17.092 2.466 1.00 91.31 71 ALA A O 1
ATOM 525 N N . ALA A 1 72 ? 9.025 15.990 4.251 1.00 91.38 72 ALA A N 1
ATOM 526 C CA . ALA A 1 72 ? 10.046 14.944 4.239 1.00 91.38 72 ALA A CA 1
ATOM 527 C C . ALA A 1 72 ? 9.957 14.092 2.965 1.00 91.38 72 ALA A C 1
ATOM 529 O O . ALA A 1 72 ? 10.963 13.861 2.298 1.00 91.38 72 ALA A O 1
ATOM 530 N N . THR A 1 73 ? 8.740 13.702 2.582 1.00 88.50 73 THR A N 1
ATOM 531 C CA . THR A 1 73 ? 8.472 12.940 1.356 1.00 88.50 73 THR A CA 1
ATOM 532 C C . THR A 1 73 ? 8.906 13.716 0.108 1.00 88.50 73 THR A C 1
ATOM 534 O O . THR A 1 73 ? 9.643 13.190 -0.725 1.00 88.50 73 THR A O 1
ATOM 537 N N . ALA A 1 74 ? 8.529 14.995 0.010 1.00 85.00 74 ALA A N 1
ATOM 538 C CA . ALA A 1 74 ? 8.926 15.871 -1.089 1.00 85.00 74 ALA A CA 1
ATOM 539 C C . ALA A 1 74 ? 10.449 16.087 -1.142 1.00 85.00 74 ALA A C 1
ATOM 541 O O . ALA A 1 74 ? 11.029 16.107 -2.223 1.00 85.00 74 ALA A O 1
ATOM 542 N N . SER A 1 75 ? 11.110 16.193 0.015 1.00 92.44 75 SER A N 1
ATOM 543 C CA . SER A 1 75 ? 12.570 16.348 0.102 1.00 92.44 75 SER A CA 1
ATOM 544 C C . SER A 1 75 ? 13.318 15.114 -0.409 1.00 92.44 75 SER A C 1
ATOM 546 O O . SER A 1 75 ? 14.311 15.249 -1.128 1.00 92.44 75 SER A O 1
ATOM 548 N N . VAL A 1 76 ? 12.836 13.910 -0.075 1.00 90.81 76 VAL A N 1
ATOM 549 C CA . VAL A 1 76 ? 13.384 12.648 -0.598 1.00 90.81 76 VAL A CA 1
ATOM 550 C C . VAL A 1 76 ? 13.191 12.575 -2.112 1.00 90.81 76 VAL A C 1
ATOM 552 O O . VAL A 1 76 ? 14.163 12.353 -2.832 1.00 90.81 76 VAL A O 1
ATOM 555 N N . ALA A 1 77 ? 11.976 12.844 -2.602 1.00 88.44 77 ALA A N 1
ATOM 556 C CA . ALA A 1 77 ? 11.688 12.847 -4.034 1.00 88.44 77 ALA A CA 1
ATOM 557 C C . ALA A 1 77 ? 12.586 13.836 -4.799 1.00 88.44 77 ALA A C 1
ATOM 559 O O . ALA A 1 77 ? 13.194 13.461 -5.800 1.00 88.44 77 ALA A O 1
ATOM 560 N N . LEU A 1 78 ? 12.747 15.058 -4.277 1.00 89.94 78 LEU A N 1
ATOM 561 C CA . LEU A 1 78 ? 13.605 16.091 -4.858 1.00 89.94 78 LEU A CA 1
ATOM 562 C C . LEU A 1 78 ? 15.080 15.677 -4.875 1.00 89.94 78 LEU A C 1
ATOM 564 O O . LEU A 1 78 ? 15.763 15.878 -5.875 1.00 89.94 78 LEU A O 1
ATOM 568 N N . THR A 1 79 ? 15.578 15.083 -3.790 1.00 93.25 79 THR A N 1
ATOM 569 C CA . THR A 1 79 ? 16.974 14.629 -3.705 1.00 93.25 79 THR A CA 1
ATOM 570 C C . THR A 1 79 ? 17.259 13.543 -4.740 1.00 93.25 79 THR A C 1
ATOM 572 O O . THR A 1 79 ? 18.290 13.586 -5.409 1.00 93.25 79 THR A O 1
ATOM 575 N N . ILE A 1 80 ? 16.320 12.616 -4.927 1.00 92.69 80 ILE A N 1
ATOM 576 C CA . ILE A 1 80 ? 16.389 11.589 -5.967 1.00 92.69 80 ILE A CA 1
ATOM 577 C C . ILE A 1 80 ? 16.332 12.221 -7.364 1.00 92.69 80 ILE A C 1
ATOM 579 O O . ILE A 1 80 ? 17.139 11.861 -8.213 1.00 92.69 80 ILE A O 1
ATOM 583 N N . SER A 1 81 ? 15.448 13.197 -7.607 1.00 90.38 81 SER A N 1
ATOM 584 C CA . SER A 1 81 ? 15.393 13.898 -8.902 1.00 90.38 81 SER A CA 1
ATOM 585 C C . SER A 1 81 ? 16.701 14.624 -9.220 1.00 90.38 81 SER A C 1
ATOM 587 O O . SER A 1 81 ? 17.153 14.616 -10.359 1.00 90.38 81 SER A O 1
ATOM 589 N N . ILE A 1 82 ? 17.341 15.233 -8.216 1.00 93.44 82 ILE A N 1
ATOM 590 C CA . ILE A 1 82 ? 18.651 15.880 -8.374 1.00 93.44 82 ILE A CA 1
ATOM 591 C C . ILE A 1 82 ? 19.738 14.839 -8.669 1.00 93.44 82 ILE A C 1
ATOM 593 O O . ILE A 1 82 ? 20.606 15.085 -9.504 1.00 93.44 82 ILE A O 1
ATOM 597 N N . ALA A 1 83 ? 19.711 13.693 -7.986 1.00 93.50 83 ALA A N 1
ATOM 598 C CA . ALA A 1 83 ? 20.624 12.580 -8.234 1.00 93.50 83 ALA A CA 1
ATOM 599 C C . ALA A 1 83 ? 20.490 12.038 -9.668 1.00 93.50 83 ALA A C 1
ATOM 601 O O . ALA A 1 83 ? 21.504 11.852 -10.342 1.00 93.50 83 ALA A O 1
ATOM 602 N N . ASP A 1 84 ? 19.257 11.865 -10.147 1.00 92.75 84 ASP A N 1
ATOM 603 C CA . ASP A 1 84 ? 18.951 11.461 -11.521 1.00 92.75 84 ASP A CA 1
ATOM 604 C C . ASP A 1 84 ? 19.448 12.490 -12.546 1.00 92.75 84 ASP A C 1
ATOM 606 O O . ASP A 1 84 ? 20.202 12.153 -13.455 1.00 92.75 84 ASP A O 1
ATOM 610 N N . ALA A 1 85 ? 19.141 13.775 -12.335 1.00 91.94 85 ALA A N 1
ATOM 611 C CA . ALA A 1 85 ? 19.572 14.866 -13.212 1.00 91.94 85 ALA A CA 1
ATOM 612 C C . ALA A 1 85 ? 21.102 15.031 -13.286 1.00 91.94 85 ALA A C 1
ATOM 614 O O . ALA A 1 85 ? 21.622 15.606 -14.241 1.00 91.94 85 ALA A O 1
ATOM 615 N N . ARG A 1 86 ? 21.837 14.534 -12.284 1.00 95.69 86 ARG A N 1
ATOM 616 C CA . ARG A 1 86 ? 23.308 14.496 -12.274 1.00 95.69 86 ARG A CA 1
ATOM 617 C C . ARG A 1 86 ? 23.895 13.297 -13.022 1.00 95.69 86 ARG A C 1
ATOM 619 O O . ARG A 1 86 ? 25.116 13.169 -13.058 1.00 95.69 86 ARG A O 1
ATOM 626 N N . GLY A 1 87 ? 23.063 12.432 -13.600 1.00 92.31 87 GLY A N 1
ATOM 627 C CA . GLY A 1 87 ? 23.508 11.256 -14.344 1.00 92.31 87 GLY A CA 1
ATOM 628 C C . GLY A 1 87 ? 24.104 10.167 -13.453 1.00 92.31 87 GLY A C 1
ATOM 629 O O . GLY A 1 87 ? 24.978 9.426 -13.901 1.00 92.31 87 GLY A O 1
ATOM 630 N N . LEU A 1 88 ? 23.680 10.078 -12.185 1.00 93.81 88 LEU A N 1
ATOM 631 C CA . LEU A 1 88 ? 24.016 8.913 -11.369 1.00 93.81 88 LEU A CA 1
ATOM 632 C C . LEU A 1 88 ? 23.385 7.659 -11.987 1.00 93.81 88 LEU A C 1
ATOM 634 O O . LEU A 1 88 ? 22.301 7.714 -12.557 1.00 93.81 88 LEU A O 1
ATOM 638 N N . ALA A 1 89 ? 24.066 6.523 -11.871 1.00 91.19 89 ALA A N 1
ATOM 639 C CA . ALA A 1 89 ? 23.630 5.269 -12.470 1.00 91.19 89 ALA A CA 1
ATOM 640 C C . ALA A 1 89 ? 23.631 4.139 -11.440 1.00 91.19 89 ALA A C 1
ATOM 642 O O . ALA A 1 89 ? 24.395 4.155 -10.470 1.00 91.19 89 ALA A O 1
ATOM 643 N N . TRP A 1 90 ? 22.787 3.136 -11.676 1.00 92.75 90 TRP A N 1
ATOM 644 C CA . TRP A 1 90 ? 22.800 1.903 -10.897 1.00 92.75 90 TRP A CA 1
ATOM 645 C C . TRP A 1 90 ? 24.090 1.109 -11.131 1.00 92.75 90 TRP A C 1
ATOM 647 O O . TRP A 1 90 ? 24.646 1.138 -12.232 1.00 92.75 90 TRP A O 1
ATOM 657 N N . PRO A 1 91 ? 24.571 0.365 -10.122 1.00 90.50 91 PRO A N 1
ATOM 658 C CA . PRO A 1 91 ? 25.736 -0.488 -10.291 1.00 90.50 91 PRO A CA 1
ATOM 659 C C . PRO A 1 91 ? 25.434 -1.636 -11.277 1.00 90.50 91 PRO A C 1
ATOM 661 O O . PRO A 1 91 ? 24.378 -2.265 -11.169 1.00 90.50 91 PRO A O 1
ATOM 664 N N . PRO A 1 92 ? 26.370 -1.999 -12.177 1.00 86.88 92 PRO A N 1
ATOM 665 C CA . PRO A 1 92 ? 26.162 -3.083 -13.147 1.00 86.88 92 PRO A CA 1
ATOM 666 C C . PRO A 1 92 ? 25.832 -4.446 -12.517 1.00 86.88 92 PRO A C 1
ATOM 668 O O . PRO A 1 92 ? 25.169 -5.280 -13.125 1.00 86.88 92 PRO A O 1
ATOM 671 N N . SER A 1 93 ? 26.256 -4.677 -11.270 1.00 89.56 93 SER A N 1
ATOM 672 C CA . SER A 1 93 ? 25.992 -5.915 -10.525 1.00 89.56 93 SER A CA 1
ATOM 673 C C . SER A 1 93 ? 24.515 -6.142 -10.174 1.00 89.56 93 SER A C 1
ATOM 675 O O . SER A 1 93 ? 24.161 -7.235 -9.727 1.00 89.56 93 SER A O 1
ATOM 677 N N . TRP A 1 94 ? 23.659 -5.132 -10.352 1.00 87.75 94 TRP A N 1
ATOM 678 C CA . TRP A 1 94 ? 22.220 -5.216 -10.088 1.00 87.75 94 TRP A CA 1
ATOM 679 C C . TRP A 1 94 ? 21.401 -5.728 -11.277 1.00 87.75 94 TRP A C 1
ATOM 681 O O . TRP A 1 94 ? 20.203 -5.942 -11.111 1.00 87.75 94 TRP A O 1
ATOM 691 N N . ASP A 1 95 ? 22.034 -5.984 -12.430 1.00 85.69 95 ASP A N 1
ATOM 692 C CA . ASP A 1 95 ? 21.390 -6.616 -13.594 1.00 85.69 95 ASP A CA 1
ATOM 693 C C . ASP A 1 95 ? 20.176 -5.818 -14.117 1.00 85.69 95 ASP A C 1
ATOM 695 O O . ASP A 1 95 ? 19.144 -6.363 -14.509 1.00 85.69 95 ASP A O 1
ATOM 699 N N . THR A 1 96 ? 20.302 -4.489 -14.090 1.00 87.44 96 THR A N 1
ATOM 700 C CA . THR A 1 96 ? 19.231 -3.524 -14.392 1.00 87.44 96 THR A CA 1
ATOM 701 C C . THR A 1 96 ? 18.820 -3.502 -15.866 1.00 87.44 96 THR A C 1
ATOM 703 O O . THR A 1 96 ? 17.740 -3.014 -16.213 1.00 87.44 96 THR A O 1
ATOM 706 N N . ASP A 1 97 ? 19.662 -4.038 -16.752 1.00 83.56 97 ASP A N 1
ATOM 707 C CA . ASP A 1 97 ? 19.465 -4.023 -18.205 1.00 83.56 97 ASP A CA 1
ATOM 708 C C . ASP A 1 97 ? 18.538 -5.141 -18.711 1.00 83.56 97 ASP A C 1
ATOM 710 O O . ASP A 1 97 ? 18.182 -5.173 -19.891 1.00 83.56 97 ASP A O 1
ATOM 714 N N . ARG A 1 98 ? 18.063 -6.028 -17.826 1.00 76.75 98 ARG A N 1
ATOM 715 C CA . ARG A 1 98 ? 17.029 -7.024 -18.147 1.00 76.75 98 ARG A CA 1
ATOM 716 C C . ARG A 1 98 ? 15.639 -6.392 -18.215 1.00 76.75 98 ARG A C 1
ATOM 718 O O . ARG A 1 98 ? 14.798 -6.584 -17.341 1.00 76.75 98 ARG A O 1
ATOM 725 N N . THR A 1 99 ? 15.367 -5.649 -19.281 1.00 69.94 99 THR A N 1
ATOM 726 C CA . THR A 1 99 ? 14.081 -4.953 -19.484 1.00 69.94 99 THR A CA 1
ATOM 727 C C . THR A 1 99 ? 12.906 -5.891 -19.767 1.00 69.94 99 THR A C 1
ATOM 729 O O . THR A 1 99 ? 11.753 -5.522 -19.537 1.00 69.94 99 THR A O 1
ATOM 732 N N . CYS A 1 100 ? 13.173 -7.126 -20.212 1.00 73.19 100 CYS A N 1
ATOM 733 C CA . CYS A 1 100 ? 12.131 -8.098 -20.549 1.00 73.19 100 CYS A CA 1
ATOM 734 C C . CYS A 1 100 ? 11.178 -8.368 -19.378 1.00 73.19 100 CYS A C 1
ATOM 736 O O . CYS A 1 100 ? 9.972 -8.388 -19.591 1.00 73.19 100 CYS A O 1
ATOM 738 N N . THR A 1 101 ? 11.689 -8.528 -18.152 1.00 77.62 101 THR A N 1
ATOM 739 C CA . THR A 1 101 ? 10.853 -8.828 -16.979 1.00 77.62 101 THR A CA 1
ATOM 740 C C . THR A 1 101 ? 9.923 -7.662 -16.639 1.00 77.62 101 THR A C 1
ATOM 742 O O . THR A 1 101 ? 8.742 -7.880 -16.395 1.00 77.62 101 THR A O 1
ATOM 745 N N . TYR A 1 102 ? 10.393 -6.415 -16.703 1.00 85.62 102 TYR A N 1
ATOM 746 C CA . TYR A 1 102 ? 9.536 -5.255 -16.443 1.00 85.62 102 TYR A CA 1
ATOM 747 C C . TYR A 1 102 ? 8.408 -5.121 -17.460 1.00 85.62 102 TYR A C 1
ATOM 749 O O . TYR A 1 102 ? 7.245 -4.970 -17.099 1.00 85.62 102 TYR A O 1
ATOM 757 N N . HIS A 1 103 ? 8.748 -5.190 -18.748 1.00 82.81 103 HIS A N 1
ATOM 758 C CA . HIS A 1 103 ? 7.811 -4.882 -19.826 1.00 82.81 103 HIS A CA 1
ATOM 759 C C . HIS A 1 103 ? 6.733 -5.942 -20.038 1.00 82.81 103 HIS A C 1
ATOM 761 O O . HIS A 1 103 ? 5.723 -5.651 -20.686 1.00 82.81 103 HIS A O 1
ATOM 767 N N . VAL A 1 104 ? 6.924 -7.150 -19.497 1.00 79.12 104 VAL A N 1
ATOM 768 C CA . VAL A 1 104 ? 5.853 -8.150 -19.442 1.00 79.12 104 VAL A CA 1
ATOM 769 C C . VAL A 1 104 ? 4.831 -7.843 -18.343 1.00 79.12 104 VAL A C 1
ATOM 771 O O . VAL A 1 104 ? 3.691 -8.280 -18.455 1.00 79.12 104 VAL A O 1
ATOM 774 N N . MET A 1 105 ? 5.192 -7.064 -17.320 1.00 80.56 105 MET A N 1
ATOM 775 C CA . MET A 1 105 ? 4.295 -6.700 -16.213 1.00 80.56 105 MET A CA 1
ATOM 776 C C . MET A 1 105 ? 3.684 -5.310 -16.384 1.00 80.56 105 MET A C 1
ATOM 778 O O . MET A 1 105 ? 2.497 -5.118 -16.129 1.00 80.56 105 MET A O 1
ATOM 782 N N . PHE A 1 106 ? 4.482 -4.352 -16.856 1.00 86.31 106 PHE A N 1
ATOM 783 C CA . PHE A 1 106 ? 4.144 -2.936 -16.845 1.00 86.31 106 PHE A CA 1
ATOM 784 C C . PHE A 1 106 ? 4.319 -2.283 -18.215 1.00 86.31 106 PHE A C 1
ATOM 786 O O . PHE A 1 106 ? 5.101 -2.713 -19.066 1.00 86.31 106 PHE A O 1
ATOM 793 N N . CYS A 1 107 ? 3.577 -1.197 -18.409 1.00 81.06 107 CYS A N 1
ATOM 794 C CA . CYS A 1 107 ? 3.540 -0.443 -19.658 1.00 81.06 107 CYS A CA 1
ATOM 795 C C . CYS A 1 107 ? 4.525 0.721 -19.733 1.00 81.06 107 CYS A C 1
ATOM 797 O O . CYS A 1 107 ? 4.780 1.214 -20.829 1.00 81.06 107 CYS A O 1
ATOM 799 N N . GLU A 1 108 ? 5.052 1.178 -18.598 1.00 84.88 108 GLU A N 1
ATOM 800 C CA . GLU A 1 108 ? 5.917 2.353 -18.569 1.00 84.88 108 GLU A CA 1
ATOM 801 C C . GLU A 1 108 ? 7.235 2.091 -19.331 1.00 84.88 108 GLU A C 1
ATOM 803 O O . GLU A 1 108 ? 7.891 1.073 -19.073 1.00 84.88 108 GLU A O 1
ATOM 808 N N . PRO A 1 109 ? 7.646 2.976 -20.261 1.00 84.56 109 PRO A N 1
ATOM 809 C CA . PRO A 1 109 ? 8.893 2.813 -21.005 1.00 84.56 109 PRO A CA 1
ATOM 810 C C . PRO A 1 109 ? 10.118 2.904 -20.083 1.00 84.56 109 PRO A C 1
ATOM 812 O O . PRO A 1 109 ? 10.119 3.654 -19.107 1.00 84.56 109 PRO A O 1
ATOM 815 N N . THR A 1 110 ? 11.177 2.149 -20.397 1.00 88.06 110 THR A N 1
ATOM 816 C CA . THR A 1 110 ? 12.450 2.197 -19.659 1.00 88.06 110 THR A CA 1
ATOM 817 C C . THR A 1 110 ? 13.315 3.355 -20.149 1.00 88.06 110 THR A C 1
ATOM 819 O O . THR A 1 110 ? 13.711 3.398 -21.312 1.00 88.06 110 THR A O 1
ATOM 822 N N . GLN A 1 111 ? 13.700 4.247 -19.238 1.00 88.62 111 GLN A N 1
ATOM 823 C CA . GLN A 1 111 ? 14.664 5.321 -19.483 1.00 88.62 111 GLN A CA 1
ATOM 824 C C . GLN A 1 111 ? 16.087 4.848 -19.138 1.00 88.62 111 GLN A C 1
ATOM 826 O O . GLN A 1 111 ? 16.603 5.119 -18.059 1.00 88.62 111 GLN A O 1
ATOM 831 N N . ALA A 1 112 ? 16.726 4.091 -20.036 1.00 84.69 112 ALA A N 1
ATOM 832 C CA . ALA A 1 112 ? 17.972 3.362 -19.741 1.00 84.69 112 ALA A CA 1
ATOM 833 C C . ALA A 1 112 ? 19.157 4.239 -19.273 1.00 84.69 112 ALA A C 1
ATOM 835 O O . ALA A 1 112 ? 20.018 3.755 -18.537 1.00 84.69 112 ALA A O 1
ATOM 836 N N . SER A 1 113 ? 19.195 5.514 -19.676 1.00 86.06 113 SER A N 1
ATOM 837 C CA . SER A 1 113 ? 20.233 6.488 -19.301 1.00 86.06 113 SER A CA 1
ATOM 838 C C . SER A 1 113 ? 19.989 7.197 -17.964 1.00 86.06 113 SER A C 1
ATOM 840 O O . SER A 1 113 ? 20.802 8.032 -17.578 1.00 86.06 113 SER A O 1
ATOM 842 N N . HIS A 1 114 ? 18.883 6.898 -17.283 1.00 89.62 114 HIS A N 1
ATOM 843 C CA . HIS A 1 114 ? 18.471 7.553 -16.044 1.00 89.62 114 HIS A CA 1
ATOM 844 C C . HIS A 1 114 ? 18.672 6.638 -14.828 1.00 89.62 114 HIS A C 1
ATOM 846 O O . HIS A 1 114 ? 18.581 5.407 -14.921 1.00 89.62 114 HIS A O 1
ATOM 852 N N . LEU A 1 115 ? 18.921 7.252 -13.669 1.00 92.81 115 LEU A N 1
ATOM 853 C CA . LEU A 1 115 ? 18.833 6.600 -12.364 1.00 92.81 115 LEU A CA 1
ATOM 854 C C . LEU A 1 115 ? 17.396 6.151 -12.102 1.00 92.81 115 LEU A C 1
ATOM 856 O O . LEU A 1 115 ? 17.175 5.065 -11.588 1.00 92.81 115 LEU A O 1
ATOM 860 N N . VAL A 1 116 ? 16.405 6.972 -12.440 1.00 93.38 116 VAL A N 1
ATOM 861 C CA . VAL A 1 116 ? 14.993 6.614 -12.297 1.00 93.38 116 VAL A CA 1
ATOM 862 C C . VAL A 1 116 ? 14.468 6.152 -13.647 1.00 93.38 116 VAL A C 1
ATOM 864 O O . VAL A 1 116 ? 13.968 6.938 -14.446 1.00 93.38 116 VAL A O 1
ATOM 867 N N . ARG A 1 117 ? 14.578 4.846 -13.904 1.00 91.50 117 ARG A N 1
ATOM 868 C CA . ARG A 1 117 ? 14.224 4.253 -15.202 1.00 91.50 117 ARG A CA 1
ATOM 869 C C . ARG A 1 117 ? 12.725 4.301 -15.512 1.00 91.50 117 ARG A C 1
ATOM 871 O O . ARG A 1 117 ? 12.369 4.326 -16.687 1.00 91.50 117 ARG A O 1
ATOM 878 N N . HIS A 1 118 ? 11.876 4.331 -14.484 1.00 91.00 118 HIS A N 1
ATOM 879 C CA . HIS A 1 118 ? 10.414 4.350 -14.588 1.00 91.00 118 HIS A CA 1
ATOM 880 C C . HIS A 1 118 ? 9.833 5.381 -13.612 1.00 91.00 118 HIS A C 1
ATOM 882 O O . HIS A 1 118 ? 9.485 5.067 -12.475 1.00 91.00 118 HIS A O 1
ATOM 888 N N . VAL A 1 119 ? 9.822 6.645 -14.034 1.00 89.56 119 VAL A N 1
ATOM 889 C CA . VAL A 1 119 ? 9.483 7.823 -13.221 1.00 89.56 119 VAL A CA 1
ATOM 890 C C . VAL A 1 119 ? 8.109 7.698 -12.559 1.00 89.56 119 VAL A C 1
ATOM 892 O O . VAL A 1 119 ? 7.987 7.908 -11.355 1.00 89.56 119 VAL A O 1
ATOM 895 N N . GLY A 1 120 ? 7.077 7.347 -13.316 1.00 89.00 120 GLY A N 1
ATOM 896 C CA . GLY A 1 120 ? 5.705 7.247 -12.833 1.00 89.00 120 GLY A CA 1
ATOM 897 C C . GLY A 1 120 ? 5.563 6.211 -11.733 1.00 89.00 120 GLY A C 1
ATOM 898 O O . GLY A 1 120 ? 5.177 6.528 -10.603 1.00 89.00 120 GLY A O 1
ATOM 899 N N . ASN A 1 121 ? 5.948 4.977 -12.048 1.00 91.56 121 ASN A N 1
ATOM 900 C CA . ASN A 1 121 ? 5.849 3.868 -11.119 1.00 91.56 121 ASN A CA 1
ATOM 901 C C . ASN A 1 121 ? 6.771 4.073 -9.912 1.00 91.56 121 ASN A C 1
ATOM 903 O O . ASN A 1 121 ? 6.339 3.843 -8.788 1.00 91.56 121 ASN A O 1
ATOM 907 N N . ALA A 1 122 ? 7.989 4.594 -10.093 1.00 93.38 122 ALA A N 1
ATOM 908 C CA . ALA A 1 122 ? 8.907 4.850 -8.986 1.00 93.38 122 ALA A CA 1
ATOM 909 C C . ALA A 1 122 ? 8.380 5.936 -8.037 1.00 93.38 122 ALA A C 1
ATOM 911 O O . ALA A 1 122 ? 8.284 5.694 -6.834 1.00 93.38 122 ALA A O 1
ATOM 912 N N . TYR A 1 123 ? 7.991 7.110 -8.547 1.00 90.75 123 TYR A N 1
ATOM 913 C CA . TYR A 1 123 ? 7.550 8.216 -7.693 1.00 90.75 123 TYR A CA 1
ATOM 914 C C . TYR A 1 123 ? 6.148 8.024 -7.118 1.00 90.75 123 TYR A C 1
ATOM 916 O O . TYR A 1 123 ? 5.862 8.602 -6.075 1.00 90.75 123 TYR A O 1
ATOM 924 N N . SER A 1 124 ? 5.289 7.183 -7.695 1.00 91.75 124 SER A N 1
ATOM 925 C CA . S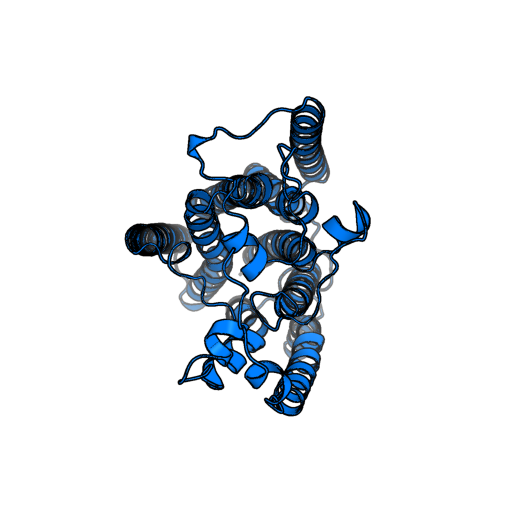ER A 1 124 ? 4.006 6.835 -7.063 1.00 91.75 124 SER A CA 1
ATOM 926 C C . SER A 1 124 ? 4.163 6.210 -5.662 1.00 91.75 124 SER A C 1
ATOM 928 O O . SER A 1 124 ? 3.319 6.415 -4.787 1.00 91.75 124 SER A O 1
ATOM 930 N N . ASN A 1 125 ? 5.304 5.562 -5.394 1.00 93.75 125 ASN A N 1
ATOM 931 C CA . ASN A 1 125 ? 5.635 4.953 -4.101 1.00 93.75 125 ASN A CA 1
ATOM 932 C C . ASN A 1 125 ? 5.894 5.961 -2.973 1.00 93.75 125 ASN A C 1
ATOM 934 O O . ASN A 1 125 ? 5.944 5.584 -1.799 1.00 93.75 125 ASN A O 1
ATOM 938 N N . VAL A 1 126 ? 5.995 7.261 -3.280 1.00 91.62 126 VAL A N 1
ATOM 939 C CA . VAL A 1 126 ? 6.057 8.310 -2.249 1.00 91.62 126 VAL A CA 1
ATOM 940 C C . VAL A 1 126 ? 4.801 8.327 -1.371 1.00 91.62 126 VAL A C 1
ATOM 942 O O . VAL A 1 126 ? 4.865 8.765 -0.223 1.00 91.62 126 VAL A O 1
ATOM 945 N N . ALA A 1 127 ? 3.674 7.801 -1.867 1.00 93.44 127 ALA A N 1
ATOM 946 C CA . ALA A 1 127 ? 2.462 7.615 -1.079 1.00 93.44 127 ALA A CA 1
ATOM 947 C C . ALA A 1 127 ? 2.686 6.659 0.108 1.00 93.44 127 ALA A C 1
ATOM 949 O O . ALA A 1 127 ? 2.211 6.936 1.211 1.00 93.44 127 ALA A O 1
ATOM 950 N N . TYR A 1 128 ? 3.465 5.585 -0.075 1.00 96.94 128 TYR A N 1
ATOM 951 C CA . TYR A 1 128 ? 3.826 4.659 1.004 1.00 96.94 128 TYR A CA 1
ATOM 952 C C . TYR A 1 128 ? 4.775 5.304 2.016 1.00 96.94 128 TYR A C 1
ATOM 954 O O . TYR A 1 128 ? 4.588 5.134 3.221 1.00 96.94 128 TYR A O 1
ATOM 962 N N . LEU A 1 129 ? 5.738 6.109 1.548 1.00 95.88 129 LEU A N 1
ATOM 963 C CA . LEU A 1 129 ? 6.631 6.880 2.421 1.00 95.88 129 LEU A CA 1
ATOM 964 C C . LEU A 1 129 ? 5.826 7.846 3.300 1.00 95.88 129 LEU A C 1
ATOM 966 O O . LEU A 1 129 ? 5.969 7.851 4.524 1.00 95.88 129 LEU A O 1
ATOM 970 N N . PHE A 1 130 ? 4.929 8.616 2.684 1.00 95.00 130 PHE A N 1
ATOM 971 C CA . PHE A 1 130 ? 4.036 9.525 3.391 1.00 95.00 130 PHE A CA 1
ATOM 972 C C . PHE A 1 130 ? 3.155 8.787 4.408 1.00 95.00 130 PHE A C 1
ATOM 974 O O . PHE A 1 130 ? 3.040 9.225 5.558 1.00 95.00 130 PHE A O 1
ATOM 981 N N . ALA A 1 131 ? 2.565 7.653 4.016 1.00 96.19 131 ALA A N 1
ATOM 982 C CA . ALA A 1 131 ? 1.741 6.834 4.895 1.00 96.19 131 ALA A CA 1
ATOM 983 C C . ALA A 1 131 ? 2.545 6.300 6.091 1.00 96.19 131 ALA A C 1
ATOM 985 O O . ALA A 1 131 ? 2.117 6.477 7.231 1.00 96.19 131 ALA A O 1
ATOM 986 N N . GLY A 1 132 ? 3.734 5.733 5.862 1.00 97.12 132 GLY A N 1
ATOM 987 C CA . GLY A 1 132 ? 4.606 5.207 6.915 1.00 97.12 132 GLY A CA 1
ATOM 988 C C . GLY A 1 132 ? 5.030 6.279 7.922 1.00 97.12 132 GLY A C 1
ATOM 989 O O . GLY A 1 132 ? 4.874 6.092 9.130 1.00 97.12 132 GLY A O 1
ATOM 990 N N . LEU A 1 133 ? 5.474 7.449 7.444 1.00 95.62 133 LEU A N 1
ATOM 991 C CA . LEU A 1 133 ? 5.822 8.587 8.307 1.00 95.62 133 LEU A CA 1
ATOM 992 C C . LEU A 1 133 ? 4.621 9.079 9.124 1.00 95.62 133 LEU A C 1
ATOM 994 O O . LEU A 1 133 ? 4.758 9.400 10.307 1.00 95.62 133 LEU A O 1
ATOM 998 N N . THR A 1 134 ? 3.440 9.116 8.508 1.00 94.75 134 THR A N 1
ATOM 999 C CA . THR A 1 134 ? 2.203 9.542 9.169 1.00 94.75 134 THR A CA 1
ATOM 1000 C C . THR A 1 134 ? 1.774 8.544 10.248 1.00 94.75 134 THR A C 1
ATOM 1002 O O . THR A 1 134 ? 1.465 8.954 11.369 1.00 94.75 134 THR A O 1
ATOM 1005 N N . VAL A 1 135 ? 1.823 7.238 9.962 1.00 94.75 135 VAL A N 1
ATOM 1006 C CA . VAL A 1 135 ? 1.530 6.167 10.930 1.00 94.75 135 VAL A CA 1
ATOM 1007 C C . VAL A 1 135 ? 2.475 6.253 12.128 1.00 94.75 135 VAL A C 1
ATOM 1009 O O . VAL A 1 135 ? 2.001 6.330 13.265 1.00 94.75 135 VAL A O 1
ATOM 1012 N N . LEU A 1 136 ? 3.789 6.334 11.893 1.00 94.81 136 LEU A N 1
ATOM 1013 C CA . LEU A 1 136 ? 4.800 6.433 12.953 1.00 94.81 136 LEU A CA 1
ATOM 1014 C C . LEU A 1 136 ? 4.642 7.704 13.789 1.00 94.81 136 LEU A C 1
ATOM 1016 O O . LEU A 1 136 ? 4.690 7.664 15.018 1.00 94.81 136 LEU A O 1
ATOM 1020 N N . GLY A 1 137 ? 4.414 8.845 13.139 1.00 92.56 137 GLY A N 1
ATOM 1021 C CA . GLY A 1 137 ? 4.192 10.105 13.839 1.00 92.56 137 GLY A CA 1
ATOM 1022 C C . GLY A 1 137 ? 2.919 10.098 14.683 1.00 92.56 137 GLY A C 1
ATOM 1023 O O . GLY A 1 137 ? 2.920 10.642 15.788 1.00 92.56 137 GLY A O 1
ATOM 1024 N N . SER A 1 138 ? 1.863 9.429 14.209 1.00 91.38 138 SER A N 1
ATOM 1025 C CA . SER A 1 138 ? 0.590 9.313 14.929 1.00 91.38 138 SER A CA 1
ATOM 1026 C C . SER A 1 138 ? 0.667 8.446 16.191 1.00 91.38 138 SER A C 1
ATOM 1028 O O . SER A 1 138 ? -0.266 8.471 16.996 1.00 91.38 138 SER A O 1
ATOM 1030 N N . GLN A 1 139 ? 1.768 7.705 16.388 1.00 90.25 139 GLN A N 1
ATOM 1031 C CA . GLN A 1 139 ? 2.018 6.954 17.622 1.00 90.25 139 GLN A CA 1
ATOM 1032 C C . GLN A 1 139 ? 2.492 7.841 18.775 1.00 90.25 139 GLN A C 1
ATOM 1034 O O . GLN A 1 139 ? 2.307 7.498 19.937 1.00 90.25 139 GLN A O 1
ATOM 1039 N N . ARG A 1 140 ? 3.108 8.995 18.485 1.00 80.69 140 ARG A N 1
ATOM 1040 C CA . ARG A 1 140 ? 3.683 9.875 19.522 1.00 80.69 140 ARG A CA 1
ATOM 1041 C C . ARG A 1 140 ? 2.633 10.604 20.352 1.00 80.69 140 ARG A C 1
ATOM 1043 O O . ARG A 1 140 ? 2.929 11.094 21.434 1.00 80.69 140 ARG A O 1
ATOM 1050 N N . THR A 1 141 ? 1.436 10.739 19.806 1.00 68.06 141 THR A N 1
ATOM 1051 C CA . THR A 1 141 ? 0.355 11.563 20.350 1.00 68.06 141 THR A CA 1
ATOM 1052 C C . THR A 1 141 ? -0.696 10.739 21.082 1.00 68.06 141 THR A C 1
ATOM 1054 O O . THR A 1 141 ? -1.530 11.316 21.774 1.00 68.06 141 THR A O 1
ATOM 1057 N N . HIS A 1 142 ? -0.673 9.410 20.951 1.00 66.81 142 HIS A N 1
ATOM 1058 C CA . HIS A 1 142 ? -1.689 8.539 21.524 1.00 66.81 142 HIS A CA 1
ATOM 1059 C C . HIS A 1 142 ? -1.076 7.218 21.990 1.00 66.81 142 HIS A C 1
ATOM 1061 O O . HIS A 1 142 ? -0.482 6.487 21.200 1.00 66.81 142 HIS A O 1
ATOM 1067 N N . HIS A 1 143 ? -1.291 6.867 23.257 1.00 67.62 143 HIS A N 1
ATOM 1068 C CA . HIS A 1 143 ? -0.934 5.553 23.788 1.00 67.62 143 HIS A CA 1
ATOM 1069 C C . HIS A 1 143 ? -1.952 4.517 23.303 1.00 67.62 143 HIS A C 1
ATOM 1071 O O . HIS A 1 143 ? -2.917 4.199 23.992 1.00 67.62 143 HIS A O 1
ATOM 1077 N N . SER A 1 144 ? -1.786 4.048 22.063 1.00 77.25 144 SER A N 1
ATOM 1078 C CA . SER A 1 144 ? -2.512 2.875 21.582 1.00 77.25 144 SER A CA 1
ATOM 1079 C C . SER A 1 144 ? -1.947 1.624 22.260 1.00 77.25 144 SER A C 1
ATOM 1081 O O . SER A 1 144 ? -0.725 1.465 22.307 1.00 77.25 144 SER A O 1
ATOM 1083 N N . PRO A 1 145 ? -2.787 0.699 22.745 1.00 77.56 145 PRO A N 1
ATOM 1084 C CA . PRO A 1 145 ? -2.296 -0.599 23.191 1.00 77.56 145 PRO A CA 1
ATOM 1085 C C . PRO A 1 145 ? -1.678 -1.423 22.058 1.00 77.56 145 PRO A C 1
ATOM 1087 O O . PRO A 1 145 ? -0.826 -2.270 22.306 1.00 77.56 145 PRO A O 1
ATOM 1090 N N . LEU A 1 146 ? -2.044 -1.117 20.812 1.00 86.62 146 LEU A N 1
ATOM 1091 C CA . LEU A 1 146 ? -1.466 -1.681 19.597 1.00 86.62 146 LEU A CA 1
ATOM 1092 C C . LEU A 1 146 ? -0.213 -0.915 19.131 1.00 86.62 146 LEU A C 1
ATOM 1094 O O . LEU A 1 146 ? 0.198 -1.045 17.987 1.00 86.62 146 LEU A O 1
ATOM 1098 N N . TYR A 1 147 ? 0.438 -0.136 20.001 1.00 89.69 147 TYR A N 1
ATOM 1099 C CA . TYR A 1 147 ? 1.622 0.654 19.642 1.00 89.69 147 TYR A CA 1
ATOM 1100 C C . TYR A 1 147 ? 2.711 -0.161 18.925 1.00 89.69 147 TYR A C 1
ATOM 1102 O O . TYR A 1 147 ? 3.207 0.265 17.887 1.00 89.69 147 TYR A O 1
ATOM 1110 N N . ILE A 1 148 ? 3.081 -1.334 19.455 1.00 91.69 148 ILE A N 1
ATOM 1111 C CA . ILE A 1 148 ? 4.129 -2.181 18.860 1.00 91.69 148 ILE A CA 1
ATOM 1112 C C . ILE A 1 148 ? 3.759 -2.597 17.426 1.00 91.69 148 ILE A C 1
ATOM 1114 O O . ILE A 1 148 ? 4.524 -2.268 16.515 1.00 91.69 148 ILE A O 1
ATOM 1118 N N . PRO A 1 149 ? 2.609 -3.258 17.178 1.00 92.69 149 PRO A N 1
ATOM 1119 C CA . PRO A 1 149 ? 2.241 -3.648 15.821 1.00 92.69 149 PRO A CA 1
ATOM 1120 C C . PRO A 1 149 ? 2.047 -2.437 14.892 1.00 92.69 149 PRO A C 1
ATOM 1122 O O . PRO A 1 149 ? 2.373 -2.531 13.712 1.00 92.69 149 PRO A O 1
ATOM 1125 N N . ASP A 1 150 ? 1.603 -1.284 15.399 1.00 94.12 150 ASP A N 1
ATOM 1126 C CA . ASP A 1 150 ? 1.468 -0.042 14.620 1.00 94.12 150 ASP A CA 1
ATOM 1127 C C . ASP A 1 150 ? 2.818 0.532 14.182 1.00 94.12 150 ASP A C 1
ATOM 1129 O O . ASP A 1 150 ? 2.969 0.979 13.043 1.00 94.12 150 ASP A O 1
ATOM 1133 N N . VAL A 1 151 ? 3.815 0.511 15.072 1.00 94.94 151 VAL A N 1
ATOM 1134 C CA . VAL A 1 151 ? 5.190 0.899 14.737 1.00 94.94 151 VAL A CA 1
ATOM 1135 C C . VAL A 1 151 ? 5.763 -0.058 13.701 1.00 94.94 151 VAL A C 1
ATOM 1137 O O . VAL A 1 151 ? 6.326 0.397 12.707 1.00 94.94 151 VAL A O 1
ATOM 1140 N N . CYS A 1 152 ? 5.589 -1.369 13.886 1.00 95.38 152 CYS A N 1
ATOM 1141 C CA . CYS A 1 152 ? 6.047 -2.365 12.923 1.00 95.38 152 CYS A CA 1
ATOM 1142 C C . CYS A 1 152 ? 5.385 -2.174 11.549 1.00 95.38 152 CYS A C 1
ATOM 1144 O O . CYS A 1 152 ? 6.078 -2.230 10.536 1.00 95.38 152 CYS A O 1
ATOM 1146 N N . PHE A 1 153 ? 4.085 -1.872 11.500 1.00 96.62 153 PHE A N 1
ATOM 1147 C CA . PHE A 1 153 ? 3.385 -1.550 10.257 1.00 96.62 153 PHE A CA 1
ATOM 1148 C C . PHE A 1 153 ? 3.911 -0.269 9.601 1.00 96.62 153 PHE A C 1
ATOM 1150 O O . PHE A 1 153 ? 4.184 -0.256 8.402 1.00 96.62 153 PHE A O 1
ATOM 1157 N N . GLY A 1 154 ? 4.119 0.797 10.380 1.00 97.00 154 GLY A N 1
ATOM 1158 C CA . GLY A 1 154 ? 4.715 2.037 9.884 1.00 97.00 154 GLY A CA 1
ATOM 1159 C C . GLY A 1 154 ? 6.110 1.820 9.289 1.00 97.00 154 GLY A C 1
ATOM 1160 O O . GLY A 1 154 ? 6.407 2.341 8.218 1.00 97.00 154 GLY A O 1
ATOM 1161 N N . LEU A 1 155 ? 6.947 1.003 9.935 1.00 97.44 155 LEU A N 1
ATOM 1162 C CA . LEU A 1 155 ? 8.265 0.615 9.421 1.00 97.44 155 LEU A CA 1
ATOM 1163 C C . LEU A 1 155 ? 8.166 -0.260 8.164 1.00 97.44 155 LEU A C 1
ATOM 1165 O O . LEU A 1 155 ? 8.938 -0.055 7.231 1.00 97.44 155 LEU A O 1
ATOM 1169 N N . ALA A 1 156 ? 7.210 -1.188 8.107 1.00 97.31 156 ALA A N 1
ATOM 1170 C CA . ALA A 1 156 ? 6.963 -2.005 6.922 1.00 97.31 156 ALA A CA 1
ATOM 1171 C C . ALA A 1 156 ? 6.509 -1.151 5.724 1.00 97.31 156 ALA A C 1
ATOM 1173 O O . ALA A 1 156 ? 6.972 -1.378 4.612 1.00 97.31 156 ALA A O 1
ATOM 1174 N N . LEU A 1 157 ? 5.696 -0.109 5.938 1.00 98.06 157 LEU A N 1
ATOM 1175 C CA . LEU A 1 157 ? 5.347 0.869 4.897 1.00 98.06 157 LEU A CA 1
ATOM 1176 C C . LEU A 1 157 ? 6.569 1.642 4.386 1.00 98.06 157 LEU A C 1
ATOM 1178 O O . LEU A 1 157 ? 6.690 1.866 3.183 1.00 98.06 157 LEU A O 1
ATOM 1182 N N . LEU A 1 158 ? 7.491 2.033 5.274 1.00 98.06 158 LEU A N 1
ATOM 1183 C CA . LEU A 1 158 ? 8.753 2.658 4.858 1.00 98.06 158 LEU A CA 1
ATOM 1184 C C . LEU A 1 158 ? 9.624 1.683 4.057 1.00 98.06 158 LEU A C 1
ATOM 1186 O O . LEU A 1 158 ? 10.200 2.072 3.043 1.00 98.06 158 LEU A O 1
ATOM 1190 N N . ALA A 1 159 ? 9.699 0.421 4.488 1.00 97.88 159 ALA A N 1
ATOM 1191 C CA . ALA A 1 159 ? 10.416 -0.624 3.768 1.00 97.88 159 ALA A CA 1
ATOM 1192 C C . ALA A 1 159 ? 9.804 -0.876 2.382 1.00 97.88 159 ALA A C 1
ATOM 1194 O O . ALA A 1 159 ? 10.556 -0.979 1.416 1.00 97.88 159 ALA A O 1
ATOM 1195 N N . LEU A 1 160 ? 8.469 -0.885 2.264 1.00 97.75 160 LEU A N 1
ATOM 1196 C CA . LEU A 1 160 ? 7.770 -0.994 0.982 1.00 97.75 160 LEU A CA 1
ATOM 1197 C C . LEU A 1 160 ? 8.099 0.194 0.082 1.00 97.75 160 LEU A C 1
ATOM 1199 O O . LEU A 1 160 ? 8.456 0.006 -1.073 1.00 97.75 160 LEU A O 1
ATOM 1203 N N . ALA A 1 161 ? 8.024 1.417 0.614 1.00 97.62 161 ALA A N 1
ATOM 1204 C CA . ALA A 1 161 ? 8.331 2.620 -0.151 1.00 97.62 161 ALA A CA 1
ATOM 1205 C C . ALA A 1 161 ? 9.738 2.555 -0.763 1.00 97.62 161 ALA A C 1
ATOM 1207 O O . ALA A 1 161 ? 9.919 2.900 -1.927 1.00 97.62 161 ALA A O 1
ATOM 1208 N N . VAL A 1 162 ? 10.723 2.080 0.008 1.00 97.62 162 VAL A N 1
ATOM 1209 C CA . VAL A 1 162 ? 12.103 1.902 -0.461 1.00 97.62 162 VAL A CA 1
ATOM 1210 C C . VAL A 1 162 ? 12.206 0.757 -1.465 1.00 97.62 162 VAL A C 1
ATOM 1212 O O . VAL A 1 162 ? 12.751 0.964 -2.544 1.00 97.62 162 VAL A O 1
ATOM 1215 N N . ALA A 1 163 ? 11.706 -0.435 -1.136 1.00 97.38 163 ALA A N 1
ATOM 1216 C CA . ALA A 1 163 ? 11.822 -1.611 -1.996 1.00 97.38 163 ALA A CA 1
ATOM 1217 C C . ALA A 1 163 ? 11.127 -1.395 -3.348 1.00 97.38 163 ALA A C 1
ATOM 1219 O O . ALA A 1 163 ? 11.746 -1.619 -4.387 1.00 97.38 163 ALA A O 1
ATOM 1220 N N . SER A 1 164 ? 9.903 -0.865 -3.339 1.00 96.81 164 SER A N 1
ATOM 1221 C CA . SER A 1 164 ? 9.144 -0.580 -4.556 1.00 96.81 164 SER A CA 1
ATOM 1222 C C . SER A 1 164 ? 9.772 0.551 -5.366 1.00 96.81 164 SER A C 1
ATOM 1224 O O . SER A 1 164 ? 9.940 0.430 -6.580 1.00 96.81 164 SER A O 1
ATOM 1226 N N . PHE A 1 165 ? 10.237 1.624 -4.708 1.00 96.50 165 PHE A N 1
ATOM 1227 C CA . PHE A 1 165 ? 10.992 2.667 -5.404 1.00 96.50 165 PHE A CA 1
ATOM 1228 C C . PHE A 1 165 ? 12.232 2.084 -6.087 1.00 96.50 165 PHE A C 1
ATOM 1230 O O . PHE A 1 165 ? 12.449 2.343 -7.264 1.00 96.50 165 PHE A O 1
ATOM 1237 N N . LEU A 1 166 ? 13.038 1.288 -5.376 1.00 96.06 166 LEU A N 1
ATOM 1238 C CA . LEU A 1 166 ? 14.244 0.678 -5.933 1.00 96.06 166 LEU A CA 1
ATOM 1239 C C . LEU A 1 166 ? 13.912 -0.266 -7.089 1.00 96.06 166 LEU A C 1
ATOM 1241 O O . LEU A 1 166 ? 14.608 -0.232 -8.102 1.00 96.06 166 LEU A O 1
ATOM 1245 N N . TRP A 1 167 ? 12.858 -1.073 -6.975 1.00 95.31 167 TRP A N 1
ATOM 1246 C CA . TRP A 1 167 ? 12.410 -1.956 -8.046 1.00 95.31 167 TRP A CA 1
ATOM 1247 C C . TRP A 1 167 ? 12.063 -1.161 -9.309 1.00 95.31 167 TRP A C 1
ATOM 1249 O O . TRP A 1 167 ? 12.670 -1.386 -10.355 1.00 95.31 167 TRP A O 1
ATOM 1259 N N . HIS A 1 168 ? 11.180 -0.169 -9.209 1.00 94.44 168 HIS A N 1
ATOM 1260 C CA . HIS A 1 168 ? 10.763 0.624 -10.365 1.00 94.44 168 HIS A CA 1
ATOM 1261 C C . HIS A 1 168 ? 11.854 1.570 -10.878 1.00 94.44 168 HIS A C 1
ATOM 1263 O O . HIS A 1 168 ? 11.972 1.789 -12.077 1.00 94.44 168 HIS A O 1
ATOM 1269 N N . ALA A 1 169 ? 12.704 2.116 -10.013 1.00 94.81 169 ALA A N 1
ATOM 1270 C CA . ALA A 1 169 ? 13.788 2.987 -10.450 1.00 94.81 169 ALA A CA 1
ATOM 1271 C C . ALA A 1 169 ? 14.912 2.207 -11.148 1.00 94.81 169 ALA A C 1
ATOM 1273 O O . ALA A 1 169 ? 15.514 2.730 -12.084 1.00 94.81 169 ALA A O 1
ATOM 1274 N N . SER A 1 170 ? 15.200 0.972 -10.720 1.00 93.69 170 SER A N 1
ATOM 1275 C CA . SER A 1 170 ? 16.343 0.195 -11.222 1.00 93.69 170 SER A CA 1
ATOM 1276 C C . SER A 1 170 ? 15.995 -0.886 -12.233 1.00 93.69 170 SER A C 1
ATOM 1278 O O . SER A 1 170 ? 16.844 -1.217 -13.056 1.00 93.69 170 SER A O 1
ATOM 1280 N N . ASN A 1 171 ? 14.784 -1.442 -12.182 1.00 91.25 171 ASN A N 1
ATOM 1281 C CA . ASN A 1 171 ? 14.426 -2.680 -12.867 1.00 91.25 171 ASN A CA 1
ATOM 1282 C C . ASN A 1 171 ? 15.315 -3.888 -12.460 1.00 91.25 171 ASN A C 1
ATOM 1284 O O . ASN A 1 171 ? 15.612 -4.769 -13.260 1.00 91.25 171 ASN A O 1
ATOM 1288 N N . ALA A 1 172 ? 15.779 -3.948 -11.208 1.00 91.19 172 ALA A N 1
ATOM 1289 C CA . ALA A 1 172 ? 16.549 -5.087 -10.699 1.00 91.19 172 ALA A CA 1
ATOM 1290 C C . ALA A 1 172 ? 15.618 -6.204 -10.167 1.00 91.19 172 ALA A C 1
ATOM 1292 O O . ALA A 1 172 ? 15.017 -6.019 -9.104 1.00 91.19 172 ALA A O 1
ATOM 1293 N N . PRO A 1 173 ? 15.519 -7.392 -10.807 1.00 87.62 173 PRO A N 1
ATOM 1294 C CA . PRO A 1 173 ? 14.540 -8.425 -10.425 1.00 87.62 173 PRO A CA 1
ATOM 1295 C C . PRO A 1 173 ? 14.675 -8.909 -8.977 1.00 87.62 173 PRO A C 1
ATOM 1297 O O . PRO A 1 173 ? 13.688 -9.195 -8.307 1.00 87.62 173 PRO A O 1
ATOM 1300 N N . LYS A 1 174 ? 15.905 -8.927 -8.449 1.00 89.12 174 LYS A N 1
ATOM 1301 C CA . LYS A 1 174 ? 16.176 -9.292 -7.050 1.00 89.12 174 LYS A CA 1
ATOM 1302 C C . LYS A 1 174 ? 15.446 -8.388 -6.055 1.00 89.12 174 LYS A C 1
ATOM 1304 O O . LYS A 1 174 ? 14.994 -8.860 -5.018 1.00 89.12 174 LYS A O 1
ATOM 1309 N N . VAL A 1 175 ? 15.322 -7.100 -6.375 1.00 93.00 175 VAL A N 1
ATOM 1310 C CA . VAL A 1 175 ? 14.618 -6.125 -5.534 1.00 93.00 175 VAL A CA 1
ATOM 1311 C C . VAL A 1 175 ? 13.109 -6.362 -5.583 1.00 93.00 175 VAL A C 1
ATOM 1313 O O . VAL A 1 175 ? 12.443 -6.213 -4.563 1.00 93.00 175 VAL A O 1
ATOM 1316 N N . HIS A 1 176 ? 12.577 -6.816 -6.720 1.00 91.88 176 HIS A N 1
ATOM 1317 C CA . HIS A 1 176 ? 11.150 -7.097 -6.877 1.00 91.88 176 HIS A CA 1
ATOM 1318 C C . HIS A 1 176 ? 10.648 -8.191 -5.919 1.00 91.88 176 HIS A C 1
ATOM 1320 O O . HIS A 1 176 ? 9.554 -8.081 -5.379 1.00 91.88 176 HIS A O 1
ATOM 1326 N N . TYR A 1 177 ? 11.451 -9.222 -5.626 1.00 92.31 177 TYR A N 1
ATOM 1327 C CA . TYR A 1 177 ? 11.081 -10.234 -4.622 1.00 92.31 177 TYR A CA 1
ATOM 1328 C C . TYR A 1 177 ? 10.878 -9.637 -3.223 1.00 92.31 177 TYR A C 1
ATOM 1330 O O . TYR A 1 177 ? 9.981 -10.062 -2.488 1.00 92.31 177 TYR A O 1
ATOM 1338 N N . VAL A 1 178 ? 11.715 -8.660 -2.858 1.00 95.19 178 VAL A N 1
ATOM 1339 C CA . VAL A 1 178 ? 11.611 -7.936 -1.586 1.00 95.19 178 VAL A CA 1
ATOM 1340 C C . VAL A 1 178 ? 10.393 -7.022 -1.610 1.00 95.19 178 VAL A C 1
ATOM 1342 O O . VAL A 1 178 ? 9.624 -7.029 -0.655 1.00 95.19 178 VAL A O 1
ATOM 1345 N N . ASP A 1 179 ? 10.192 -6.291 -2.706 1.00 95.56 179 ASP A N 1
ATOM 1346 C CA . ASP A 1 179 ? 9.023 -5.436 -2.912 1.00 95.56 179 ASP A CA 1
ATOM 1347 C C . ASP A 1 179 ? 7.715 -6.213 -2.694 1.00 95.56 179 ASP A C 1
ATOM 1349 O O . ASP A 1 179 ? 6.926 -5.867 -1.817 1.00 95.56 179 ASP A O 1
ATOM 1353 N N . LEU A 1 180 ? 7.555 -7.355 -3.372 1.00 92.25 180 LEU A N 1
ATOM 1354 C CA . LEU A 1 180 ? 6.384 -8.221 -3.212 1.00 92.25 180 LEU A CA 1
ATOM 1355 C C . LEU A 1 180 ? 6.228 -8.752 -1.780 1.00 92.25 180 LEU A C 1
ATOM 1357 O O . LEU A 1 180 ? 5.127 -8.712 -1.237 1.00 92.25 180 LEU A O 1
ATOM 1361 N N . ALA A 1 181 ? 7.307 -9.214 -1.135 1.00 95.06 181 ALA A N 1
ATOM 1362 C CA . ALA A 1 181 ? 7.229 -9.722 0.241 1.00 95.06 181 ALA A CA 1
ATOM 1363 C C . ALA A 1 181 ? 6.699 -8.659 1.216 1.00 95.06 181 ALA A C 1
ATOM 1365 O O . ALA A 1 181 ? 5.857 -8.939 2.078 1.00 95.06 181 ALA A O 1
ATOM 1366 N N . VAL A 1 182 ? 7.199 -7.427 1.087 1.00 96.50 182 VAL A N 1
ATOM 1367 C CA . VAL A 1 182 ? 6.798 -6.325 1.962 1.00 96.50 182 VAL A CA 1
ATOM 1368 C C . VAL A 1 182 ? 5.400 -5.821 1.595 1.00 96.50 182 VAL A C 1
ATOM 1370 O O . VAL A 1 182 ? 4.614 -5.537 2.498 1.00 96.50 182 VAL A O 1
ATOM 1373 N N . MET A 1 183 ? 5.047 -5.775 0.307 1.00 95.19 183 MET A N 1
ATOM 1374 C CA . MET A 1 183 ? 3.714 -5.389 -0.166 1.00 95.19 183 MET A CA 1
ATOM 1375 C C . MET A 1 183 ? 2.627 -6.299 0.419 1.00 95.19 183 MET A C 1
ATOM 1377 O O . MET A 1 183 ? 1.685 -5.822 1.054 1.00 95.19 183 MET A O 1
ATOM 1381 N N . GLU A 1 184 ? 2.805 -7.614 0.298 1.00 93.50 184 GLU A N 1
ATOM 1382 C CA . GLU A 1 184 ? 1.876 -8.613 0.840 1.00 93.50 184 GLU A CA 1
ATOM 1383 C C . GLU A 1 184 ? 1.742 -8.499 2.365 1.00 93.50 184 GLU A C 1
ATOM 1385 O O . GLU A 1 184 ? 0.650 -8.606 2.936 1.00 93.50 184 GLU A O 1
ATOM 1390 N N . THR A 1 185 ? 2.855 -8.207 3.040 1.00 94.75 185 THR A N 1
ATOM 1391 C CA . THR A 1 185 ? 2.896 -7.975 4.486 1.00 94.75 185 THR A CA 1
ATOM 1392 C C . THR A 1 185 ? 2.056 -6.758 4.891 1.00 94.75 185 THR A C 1
ATOM 1394 O O . THR A 1 185 ? 1.229 -6.857 5.803 1.00 94.75 185 THR A O 1
ATOM 1397 N N . VAL A 1 186 ? 2.233 -5.604 4.233 1.00 95.62 186 VAL A N 1
ATOM 1398 C CA . VAL A 1 186 ? 1.502 -4.379 4.607 1.00 95.62 186 VAL A CA 1
ATOM 1399 C C . VAL A 1 186 ? 0.014 -4.466 4.267 1.00 95.62 186 VAL A C 1
ATOM 1401 O O . VAL A 1 186 ? -0.812 -3.999 5.051 1.00 95.62 186 VAL A O 1
ATOM 1404 N N . ILE A 1 187 ? -0.348 -5.107 3.152 1.00 92.56 187 ILE A N 1
ATOM 1405 C CA . ILE A 1 187 ? -1.749 -5.308 2.757 1.00 92.56 187 ILE A CA 1
ATOM 1406 C C . ILE A 1 187 ? -2.467 -6.189 3.788 1.00 92.56 187 ILE A C 1
ATOM 1408 O O . ILE A 1 187 ? -3.596 -5.882 4.190 1.00 92.56 187 ILE A O 1
ATOM 1412 N N . SER A 1 188 ? -1.793 -7.241 4.263 1.00 93.06 188 SER A N 1
ATOM 1413 C CA . SER A 1 188 ? -2.341 -8.197 5.231 1.00 93.06 188 SER A CA 1
ATOM 1414 C C . SER A 1 188 ? -2.508 -7.615 6.638 1.00 93.06 188 SER A C 1
ATOM 1416 O O . SER A 1 188 ? -3.436 -7.992 7.356 1.00 93.06 188 SER A O 1
ATOM 1418 N N . TYR A 1 189 ? -1.648 -6.675 7.044 1.00 94.44 189 TYR A N 1
ATOM 1419 C CA . TYR A 1 189 ? -1.672 -6.098 8.392 1.00 94.44 189 TYR A CA 1
ATOM 1420 C C . TYR A 1 189 ? -3.029 -5.491 8.772 1.00 94.44 189 TYR A C 1
ATOM 1422 O O . TYR A 1 189 ? -3.518 -5.699 9.882 1.00 94.44 189 TYR A O 1
ATOM 1430 N N . LEU A 1 190 ? -3.664 -4.742 7.867 1.00 93.50 190 LEU A N 1
ATOM 1431 C CA . LEU A 1 190 ? -4.931 -4.079 8.187 1.00 93.50 190 LEU A CA 1
ATOM 1432 C C . LEU A 1 190 ? -6.058 -5.087 8.396 1.00 93.50 190 LEU A C 1
ATOM 1434 O O . LEU A 1 190 ? -6.837 -4.936 9.335 1.00 93.50 190 LEU A O 1
ATOM 1438 N N . GLN A 1 191 ? -6.106 -6.136 7.573 1.00 93.56 191 GLN A N 1
ATOM 1439 C CA . GLN A 1 191 ? -7.059 -7.237 7.726 1.00 93.56 191 GLN A CA 1
ATOM 1440 C C . GLN A 1 191 ? -6.874 -7.923 9.078 1.00 93.56 191 GLN A C 1
ATOM 1442 O O . GLN A 1 191 ? -7.834 -8.105 9.827 1.00 93.56 191 GLN A O 1
ATOM 1447 N N . LEU A 1 192 ? -5.619 -8.215 9.426 1.00 93.31 192 LEU A N 1
ATOM 1448 C CA . LEU A 1 192 ? -5.259 -8.768 10.722 1.00 93.31 192 LEU A CA 1
ATOM 1449 C C . LEU A 1 192 ? -5.729 -7.866 11.869 1.00 93.31 192 LEU A C 1
ATOM 1451 O O . LEU A 1 192 ? -6.336 -8.346 12.823 1.00 93.31 192 LEU A O 1
ATOM 1455 N N . ARG A 1 193 ? -5.507 -6.555 11.769 1.00 91.88 193 ARG A N 1
ATOM 1456 C CA . ARG A 1 193 ? -5.912 -5.612 12.810 1.00 91.88 193 ARG A CA 1
ATOM 1457 C C . ARG A 1 193 ? -7.427 -5.545 12.989 1.00 91.88 193 ARG A C 1
ATOM 1459 O O . ARG A 1 193 ? -7.891 -5.597 14.126 1.00 91.88 193 ARG A O 1
ATOM 1466 N N . TYR A 1 194 ? -8.201 -5.470 11.904 1.00 93.00 194 TYR A N 1
ATOM 1467 C CA . TYR A 1 194 ? -9.665 -5.540 11.989 1.00 93.00 194 TYR A CA 1
ATOM 1468 C C . TYR A 1 194 ? -10.124 -6.851 12.639 1.00 93.00 194 TYR A C 1
ATOM 1470 O O . TYR A 1 194 ? -11.006 -6.828 13.498 1.00 93.00 194 TYR A O 1
ATOM 1478 N N . ALA A 1 195 ? -9.506 -7.980 12.281 1.00 92.44 195 ALA A N 1
ATOM 1479 C CA . ALA A 1 195 ? -9.818 -9.274 12.879 1.00 92.44 195 ALA A CA 1
ATOM 1480 C C . ALA A 1 195 ? -9.501 -9.306 14.384 1.00 92.44 195 ALA A C 1
ATOM 1482 O O . ALA A 1 195 ? -10.349 -9.718 15.176 1.00 92.44 195 ALA A O 1
ATOM 1483 N N . CYS A 1 196 ? -8.327 -8.822 14.801 1.00 91.56 196 CYS A N 1
ATOM 1484 C CA . CYS A 1 196 ? -7.951 -8.729 16.214 1.00 91.56 196 CYS A CA 1
ATOM 1485 C C . CYS A 1 196 ? -8.933 -7.861 17.009 1.00 91.56 196 CYS A C 1
ATOM 1487 O O . CYS A 1 196 ? -9.381 -8.293 18.071 1.00 91.56 196 CYS A O 1
ATOM 1489 N N . LEU A 1 197 ? -9.343 -6.711 16.464 1.00 89.00 197 LEU A N 1
ATOM 1490 C CA . LEU A 1 197 ? -10.348 -5.851 17.085 1.00 89.00 197 LEU A CA 1
ATOM 1491 C C . LEU A 1 197 ? -11.702 -6.568 17.217 1.00 89.00 197 LEU A C 1
ATOM 1493 O O . LEU A 1 197 ? -12.334 -6.523 18.275 1.00 89.00 197 LEU A O 1
ATOM 1497 N N . ALA A 1 198 ? -12.147 -7.261 16.165 1.00 90.69 198 ALA A N 1
ATOM 1498 C CA . ALA A 1 198 ? -13.400 -8.014 16.180 1.00 90.69 198 ALA A CA 1
ATOM 1499 C C . ALA A 1 198 ? -13.387 -9.125 17.245 1.00 90.69 198 ALA A C 1
ATOM 1501 O O . ALA A 1 198 ? -14.351 -9.273 18.001 1.00 90.69 198 ALA A O 1
ATOM 1502 N N . ILE A 1 199 ? -12.280 -9.867 17.350 1.00 89.81 199 ILE A N 1
ATOM 1503 C CA . ILE A 1 199 ? -12.071 -10.913 18.360 1.00 89.81 199 ILE A CA 1
ATOM 1504 C C . ILE A 1 199 ? -12.041 -10.295 19.761 1.00 89.81 199 ILE A C 1
ATOM 1506 O O . ILE A 1 199 ? -12.751 -10.766 20.650 1.00 89.81 199 ILE A O 1
ATOM 1510 N N . HIS A 1 200 ? -11.274 -9.221 19.963 1.00 87.94 200 HIS A N 1
ATOM 1511 C CA . HIS A 1 200 ? -11.187 -8.524 21.243 1.00 87.94 200 HIS A CA 1
ATOM 1512 C C . HIS A 1 200 ? -12.573 -8.114 21.751 1.00 87.94 200 HIS A C 1
ATOM 1514 O O . HIS A 1 200 ? -12.919 -8.414 22.895 1.00 87.94 200 HIS A O 1
ATOM 1520 N N . ARG A 1 201 ? -13.398 -7.506 20.888 1.00 87.50 201 ARG A N 1
ATOM 1521 C CA . ARG A 1 201 ? -14.757 -7.068 21.242 1.00 87.50 201 ARG A CA 1
ATOM 1522 C C . ARG A 1 201 ? -15.716 -8.235 21.475 1.00 87.50 201 ARG A C 1
ATOM 1524 O O . ARG A 1 201 ? -16.476 -8.200 22.440 1.00 87.50 201 ARG A O 1
ATOM 1531 N N . SER A 1 202 ? -15.645 -9.279 20.652 1.00 89.25 202 SER A N 1
ATOM 1532 C CA . SER A 1 202 ? -16.544 -10.439 20.752 1.00 89.25 202 SER A CA 1
ATOM 1533 C C . SER A 1 202 ? -16.273 -11.290 21.995 1.00 89.25 202 SER A C 1
ATOM 1535 O O . SER A 1 202 ? -17.205 -11.736 22.659 1.00 89.25 202 SER A O 1
ATOM 1537 N N . PHE A 1 203 ? -14.999 -11.487 22.340 1.00 89.44 203 PHE A N 1
ATOM 1538 C CA . PHE A 1 203 ? -14.576 -12.355 23.444 1.00 89.44 203 PHE A CA 1
ATOM 1539 C C . PHE A 1 203 ? -14.164 -11.593 24.709 1.00 89.44 203 PHE A C 1
ATOM 1541 O O . PHE A 1 203 ? -13.782 -12.220 25.696 1.00 89.44 203 PHE A O 1
ATOM 1548 N N . ARG A 1 204 ? -14.243 -10.254 24.704 1.00 88.81 204 ARG A N 1
ATOM 1549 C CA . ARG A 1 204 ? -13.837 -9.380 25.821 1.00 88.81 204 ARG A CA 1
ATOM 1550 C C . ARG A 1 204 ? -12.407 -9.662 26.296 1.00 88.81 204 ARG A C 1
ATOM 1552 O O . ARG A 1 204 ? -12.143 -9.735 27.496 1.00 88.81 204 ARG A O 1
ATOM 1559 N N . LEU A 1 205 ? -11.490 -9.856 25.348 1.00 86.94 205 LEU A N 1
ATOM 1560 C CA . LEU A 1 205 ? -10.085 -10.120 25.662 1.00 86.94 205 LEU A CA 1
ATOM 1561 C C . LEU A 1 205 ? -9.459 -8.930 26.394 1.00 86.94 205 LEU A C 1
ATOM 1563 O O . LEU A 1 205 ? -9.887 -7.790 26.233 1.00 86.94 205 LEU A O 1
ATOM 1567 N N . SER A 1 206 ? -8.394 -9.174 27.158 1.00 89.12 206 SER A N 1
ATOM 1568 C CA . SER A 1 206 ? -7.611 -8.061 27.690 1.00 89.12 206 SER A CA 1
ATOM 1569 C C . SER A 1 206 ? -6.936 -7.298 26.547 1.00 89.12 206 SER A C 1
ATOM 1571 O O . SER A 1 206 ? -6.533 -7.876 25.535 1.00 89.12 206 SER A O 1
ATOM 1573 N N . VAL A 1 207 ? -6.762 -5.997 26.744 1.00 84.81 207 VAL A N 1
ATOM 1574 C CA . VAL A 1 207 ? -6.083 -5.105 25.799 1.00 84.81 207 VAL A CA 1
ATOM 1575 C C . VAL A 1 207 ? -4.639 -5.561 25.512 1.00 84.81 207 VAL A C 1
ATOM 1577 O O . VAL A 1 207 ? -4.156 -5.465 24.387 1.00 84.81 207 VAL A O 1
ATOM 1580 N N . SER A 1 208 ? -3.951 -6.126 26.511 1.00 88.00 208 SER A N 1
ATOM 1581 C CA . SER A 1 208 ? -2.605 -6.683 26.325 1.00 88.00 208 SER A CA 1
ATOM 1582 C C . SER A 1 208 ? -2.618 -7.940 25.451 1.00 88.00 208 SER A C 1
ATOM 1584 O O . SER A 1 208 ? -1.746 -8.103 24.600 1.00 88.00 208 SER A O 1
ATOM 1586 N N . THR A 1 209 ? -3.616 -8.810 25.622 1.00 88.50 209 THR A N 1
ATOM 1587 C CA . THR A 1 209 ? -3.765 -10.032 24.819 1.00 88.50 209 THR A CA 1
ATOM 1588 C C . THR A 1 209 ? -3.991 -9.703 23.347 1.00 88.50 209 THR A C 1
ATOM 1590 O O . THR A 1 209 ? -3.377 -10.330 22.489 1.00 88.50 209 THR A O 1
ATOM 1593 N N . GLU A 1 210 ? -4.827 -8.706 23.049 1.00 86.62 210 GLU A N 1
ATOM 1594 C CA . GLU A 1 210 ? -5.059 -8.234 21.679 1.00 86.62 210 GLU A CA 1
ATOM 1595 C C . GLU A 1 210 ? -3.759 -7.751 21.021 1.00 86.62 210 GLU A C 1
ATOM 1597 O O . GLU A 1 210 ? -3.431 -8.169 19.909 1.00 86.62 210 GLU A O 1
ATOM 1602 N N . ALA A 1 211 ? -2.982 -6.928 21.732 1.00 88.44 211 ALA A N 1
ATOM 1603 C CA . ALA A 1 211 ? -1.714 -6.405 21.237 1.00 88.44 211 ALA A CA 1
ATOM 1604 C C . ALA A 1 211 ? -0.696 -7.506 20.928 1.00 88.44 211 ALA A C 1
ATOM 1606 O O . ALA A 1 211 ? -0.071 -7.492 19.864 1.00 88.44 211 ALA A O 1
ATOM 1607 N N . TRP A 1 212 ? -0.559 -8.488 21.821 1.00 91.94 212 TRP A N 1
ATOM 1608 C CA . TRP A 1 212 ? 0.339 -9.620 21.605 1.00 91.94 212 TRP A CA 1
ATOM 1609 C C . TRP A 1 212 ? -0.133 -10.541 20.484 1.00 91.94 212 TRP A C 1
ATOM 1611 O O . TRP A 1 212 ? 0.693 -10.970 19.683 1.00 91.94 212 TRP A O 1
ATOM 1621 N N . LEU A 1 213 ? -1.440 -10.797 20.376 1.00 90.94 213 LEU A N 1
ATOM 1622 C CA . LEU A 1 213 ? -2.010 -11.586 19.286 1.00 90.94 213 LEU A CA 1
ATOM 1623 C C . LEU A 1 213 ? -1.748 -10.922 17.928 1.00 90.94 213 LEU A C 1
ATOM 1625 O O . LEU A 1 213 ? -1.246 -11.573 17.015 1.00 90.94 213 LEU A O 1
ATOM 1629 N N . CYS A 1 214 ? -2.031 -9.622 17.815 1.00 92.94 214 CYS A N 1
ATOM 1630 C CA . CYS A 1 214 ? -1.785 -8.849 16.599 1.00 92.94 214 CYS A CA 1
ATOM 1631 C C . CYS A 1 214 ? -0.292 -8.843 16.237 1.00 92.94 214 CYS A C 1
ATOM 1633 O O . CYS A 1 214 ? 0.072 -9.100 15.093 1.00 92.94 214 CYS A O 1
ATOM 1635 N N . THR A 1 215 ? 0.587 -8.640 17.223 1.00 93.50 215 THR A N 1
ATOM 1636 C CA . THR A 1 215 ? 2.043 -8.670 17.006 1.00 93.50 215 THR A CA 1
ATOM 1637 C C . THR A 1 215 ? 2.512 -10.040 16.522 1.00 93.50 215 THR A C 1
ATOM 1639 O O . THR A 1 215 ? 3.204 -10.120 15.513 1.00 93.50 215 THR A O 1
ATOM 1642 N N . ALA A 1 216 ? 2.111 -11.120 17.199 1.00 94.50 216 ALA A N 1
ATOM 1643 C CA . ALA A 1 216 ? 2.531 -12.476 16.861 1.00 94.50 216 ALA A CA 1
ATOM 1644 C C . ALA A 1 216 ? 2.068 -12.888 15.456 1.00 94.50 216 ALA A C 1
ATOM 1646 O O . ALA A 1 216 ? 2.859 -13.414 14.675 1.00 94.50 216 ALA A O 1
ATOM 1647 N N . LEU A 1 217 ? 0.809 -12.600 15.114 1.00 94.81 217 LEU A N 1
ATOM 1648 C CA . LEU A 1 217 ? 0.269 -12.879 13.785 1.00 94.81 217 LEU A CA 1
ATOM 1649 C C . LEU A 1 217 ? 0.952 -12.028 12.708 1.00 94.81 217 LEU A C 1
ATOM 1651 O O . LEU A 1 217 ? 1.259 -12.545 11.636 1.00 94.81 217 LEU A O 1
ATOM 1655 N N . PHE A 1 218 ? 1.263 -10.760 12.992 1.00 94.81 218 PHE A N 1
ATOM 1656 C CA . PHE A 1 218 ? 1.987 -9.916 12.045 1.00 94.81 218 PHE A CA 1
ATOM 1657 C C . PHE A 1 218 ? 3.412 -10.427 11.809 1.00 94.81 218 PHE A C 1
ATOM 1659 O O . PHE A 1 218 ? 3.833 -10.558 10.663 1.00 94.81 218 PHE A O 1
ATOM 1666 N N . THR A 1 219 ? 4.137 -10.799 12.868 1.00 94.75 219 THR A N 1
ATOM 1667 C CA . THR A 1 219 ? 5.466 -11.415 12.754 1.00 94.75 219 THR A CA 1
ATOM 1668 C C . THR A 1 219 ? 5.422 -12.723 11.965 1.00 94.75 219 THR A C 1
ATOM 1670 O O . THR A 1 219 ? 6.293 -12.951 11.129 1.00 94.75 219 THR A O 1
ATOM 1673 N N . ALA A 1 220 ? 4.402 -13.560 12.179 1.00 96.00 220 ALA A N 1
ATOM 1674 C CA . ALA A 1 220 ? 4.225 -14.797 11.423 1.00 96.00 220 ALA A CA 1
ATOM 1675 C C . ALA A 1 220 ? 4.002 -14.531 9.925 1.00 96.00 220 ALA A C 1
ATOM 1677 O O . ALA A 1 220 ? 4.615 -15.198 9.094 1.00 96.00 220 ALA A O 1
ATOM 1678 N N . ILE A 1 221 ? 3.190 -13.526 9.574 1.00 95.00 221 ILE A N 1
ATOM 1679 C CA . ILE A 1 221 ? 2.979 -13.114 8.178 1.00 95.00 221 ILE A CA 1
ATOM 1680 C C . ILE A 1 221 ? 4.286 -12.613 7.559 1.00 95.00 221 ILE A C 1
ATOM 1682 O O . ILE A 1 221 ? 4.639 -13.057 6.471 1.00 95.00 221 ILE A O 1
ATOM 1686 N N . VAL A 1 222 ? 5.033 -11.746 8.252 1.00 95.31 222 VAL A N 1
ATOM 1687 C CA . VAL A 1 222 ? 6.338 -11.250 7.774 1.00 95.31 222 VAL A CA 1
ATOM 1688 C C . VAL A 1 222 ? 7.290 -12.414 7.488 1.00 95.31 222 VAL A C 1
ATOM 1690 O O . VAL A 1 222 ? 7.909 -12.456 6.424 1.00 95.31 222 VAL A O 1
ATOM 1693 N N . ALA A 1 223 ? 7.401 -13.367 8.420 1.00 96.06 223 ALA A N 1
ATOM 1694 C CA . ALA A 1 223 ? 8.270 -14.531 8.273 1.00 96.06 223 ALA A CA 1
ATOM 1695 C C . ALA A 1 223 ? 7.854 -15.395 7.074 1.00 96.06 223 ALA A C 1
ATOM 1697 O O . ALA A 1 223 ? 8.685 -15.685 6.216 1.00 96.06 223 ALA A O 1
ATOM 1698 N N . TYR A 1 224 ? 6.561 -15.717 6.971 1.00 96.12 224 TYR A N 1
ATOM 1699 C CA . TYR A 1 224 ? 6.008 -16.504 5.871 1.00 96.12 224 TYR A CA 1
ATOM 1700 C C . TYR A 1 224 ? 6.237 -15.842 4.505 1.00 96.12 224 TYR A C 1
ATOM 1702 O O . TYR A 1 224 ? 6.718 -16.492 3.580 1.00 96.12 224 TYR A O 1
ATOM 1710 N N . GLN A 1 225 ? 5.950 -14.542 4.373 1.00 95.25 225 GLN A N 1
ATOM 1711 C CA . GLN A 1 225 ? 6.136 -13.826 3.105 1.00 95.25 225 GLN A CA 1
ATOM 1712 C C . GLN A 1 225 ? 7.616 -13.720 2.719 1.00 95.25 225 GLN A C 1
ATOM 1714 O O . GLN A 1 225 ? 7.966 -13.841 1.545 1.00 95.25 225 GLN A O 1
ATOM 1719 N N . THR A 1 226 ? 8.500 -13.554 3.705 1.00 94.00 226 THR A N 1
ATOM 1720 C CA . THR A 1 226 ? 9.952 -13.535 3.477 1.00 94.00 226 THR A CA 1
ATOM 1721 C C . THR A 1 226 ? 10.451 -14.890 2.974 1.00 94.00 226 THR A C 1
ATOM 1723 O O . THR A 1 226 ? 11.185 -14.944 1.989 1.00 94.00 226 THR A O 1
ATOM 1726 N N . GLU A 1 227 ? 10.035 -15.985 3.613 1.00 96.00 227 GLU A N 1
ATOM 1727 C CA . GLU A 1 227 ? 10.399 -17.349 3.217 1.00 96.00 227 GLU A CA 1
ATOM 1728 C C . GLU A 1 227 ? 9.859 -17.692 1.822 1.00 96.00 227 GLU A C 1
ATOM 1730 O O . GLU A 1 227 ? 10.605 -18.165 0.961 1.00 96.00 227 GLU A O 1
ATOM 1735 N N . LEU A 1 228 ? 8.592 -17.368 1.551 1.00 93.62 228 LEU A N 1
ATOM 1736 C CA . LEU A 1 228 ? 7.972 -17.585 0.247 1.00 93.62 228 LEU A CA 1
ATOM 1737 C C . LEU A 1 228 ? 8.706 -16.825 -0.867 1.00 93.62 228 LEU A C 1
ATOM 1739 O O . LEU A 1 228 ? 8.991 -17.397 -1.922 1.00 93.62 228 LEU A O 1
ATOM 1743 N N . SER A 1 229 ? 9.056 -15.556 -0.643 1.00 92.94 229 SER A N 1
ATOM 1744 C CA . SER A 1 229 ? 9.835 -14.775 -1.609 1.00 92.94 229 SER A CA 1
ATOM 1745 C C . SER A 1 229 ? 11.265 -15.287 -1.773 1.00 92.94 229 SER A C 1
ATOM 1747 O O . SER A 1 229 ? 11.775 -15.295 -2.894 1.00 92.94 229 SER A O 1
ATOM 1749 N N . ALA A 1 230 ? 11.904 -15.776 -0.706 1.00 93.38 230 ALA A N 1
ATOM 1750 C CA . ALA A 1 230 ? 13.220 -16.404 -0.795 1.00 93.38 230 ALA A CA 1
ATOM 1751 C C . ALA A 1 230 ? 13.181 -17.682 -1.648 1.00 93.38 230 ALA A C 1
ATOM 1753 O O . ALA A 1 230 ? 14.038 -17.868 -2.513 1.00 93.38 230 ALA A O 1
ATOM 1754 N N . HIS A 1 231 ? 12.158 -18.524 -1.479 1.00 93.38 231 HIS A N 1
ATOM 1755 C CA . HIS A 1 231 ? 11.950 -19.697 -2.330 1.00 93.38 231 HIS A CA 1
ATOM 1756 C C . HIS A 1 231 ? 11.693 -19.321 -3.792 1.00 93.38 231 HIS A C 1
ATOM 1758 O O . HIS A 1 231 ? 12.279 -19.921 -4.692 1.00 93.38 231 HIS A O 1
ATOM 1764 N N . ARG A 1 232 ? 10.865 -18.300 -4.046 1.00 90.12 232 ARG A N 1
ATOM 1765 C CA . ARG A 1 232 ? 10.598 -17.787 -5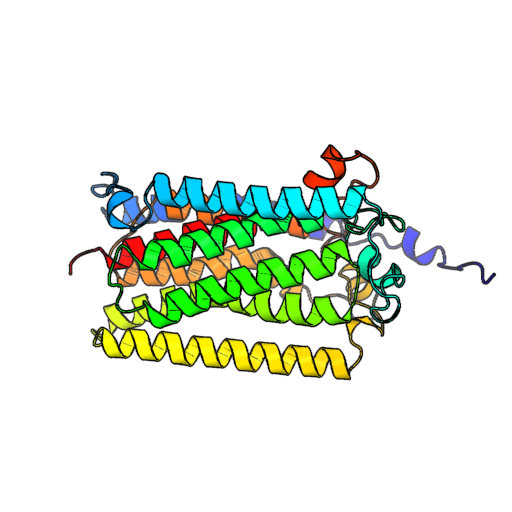.402 1.00 90.12 232 ARG A CA 1
ATOM 1766 C C . ARG A 1 232 ? 11.858 -17.254 -6.084 1.00 90.12 232 ARG A C 1
ATOM 1768 O O . ARG A 1 232 ? 12.029 -17.481 -7.284 1.00 90.12 232 ARG A O 1
ATOM 1775 N N . TRP A 1 233 ? 12.736 -16.595 -5.328 1.00 89.81 233 TRP A N 1
ATOM 1776 C CA . TRP A 1 233 ? 14.049 -16.174 -5.811 1.00 89.81 233 TRP A CA 1
ATOM 1777 C C . TRP A 1 233 ? 14.928 -17.387 -6.122 1.00 89.81 233 TRP A C 1
ATOM 1779 O O . TRP A 1 233 ? 15.421 -17.505 -7.240 1.00 89.81 233 TRP A O 1
ATOM 1789 N N . GLN A 1 234 ? 15.093 -18.331 -5.195 1.00 92.38 234 GLN A N 1
ATOM 1790 C CA . GLN A 1 234 ? 15.913 -19.529 -5.434 1.00 92.38 234 GLN A CA 1
ATOM 1791 C C . GLN A 1 234 ? 15.439 -20.341 -6.650 1.00 92.38 234 GLN A C 1
ATOM 1793 O O . GLN A 1 234 ? 16.261 -20.887 -7.381 1.00 92.38 234 GLN A O 1
ATOM 1798 N N . ALA A 1 235 ? 14.127 -20.380 -6.894 1.00 89.44 235 ALA A N 1
ATOM 1799 C CA . ALA A 1 235 ? 13.526 -21.027 -8.057 1.00 89.44 235 ALA A CA 1
ATOM 1800 C C . ALA A 1 235 ? 13.668 -20.227 -9.370 1.00 89.44 235 ALA A C 1
ATOM 1802 O O . ALA A 1 235 ? 13.278 -20.719 -10.429 1.00 89.44 235 ALA A O 1
ATOM 1803 N N . GLY A 1 236 ? 14.182 -18.994 -9.321 1.00 86.38 236 GLY A N 1
ATOM 1804 C CA . GLY A 1 236 ? 14.310 -18.110 -10.479 1.00 86.38 236 GLY A CA 1
ATOM 1805 C C . GLY A 1 236 ? 12.963 -17.760 -11.114 1.00 86.38 236 GLY A C 1
ATOM 1806 O O . GLY A 1 236 ? 12.857 -17.687 -12.335 1.00 86.38 236 GLY A O 1
ATOM 1807 N N . SER A 1 237 ? 11.899 -17.639 -10.313 1.00 80.19 237 SER A N 1
ATOM 1808 C CA . SER A 1 237 ? 10.521 -17.543 -10.829 1.00 80.19 237 SER A CA 1
ATOM 1809 C C . SER A 1 237 ? 10.260 -16.316 -11.715 1.00 80.19 237 SER A C 1
ATOM 1811 O O . SER A 1 237 ? 9.419 -16.380 -12.606 1.00 80.19 237 SER A O 1
ATOM 1813 N N . MET A 1 238 ? 10.986 -15.215 -11.516 1.00 75.56 238 MET A N 1
ATOM 1814 C CA . MET A 1 238 ? 10.900 -14.016 -12.360 1.00 75.56 238 MET A CA 1
ATOM 1815 C C . MET A 1 238 ? 11.865 -14.055 -13.550 1.00 75.56 238 MET A C 1
ATOM 1817 O O . MET A 1 238 ? 11.644 -13.376 -14.553 1.00 75.56 238 MET A O 1
ATOM 1821 N N . GLU A 1 239 ? 12.934 -14.842 -13.445 1.00 77.12 239 GLU A N 1
ATOM 1822 C CA . GLU A 1 239 ? 13.958 -15.028 -14.469 1.00 77.12 239 GLU A CA 1
ATOM 1823 C C . GLU A 1 239 ? 13.555 -16.079 -15.516 1.00 77.12 239 GLU A C 1
ATOM 1825 O O . GLU A 1 239 ? 13.890 -15.933 -16.689 1.00 77.12 239 GLU A O 1
ATOM 1830 N N . ASN A 1 240 ? 12.793 -17.100 -15.114 1.00 70.50 240 ASN A N 1
ATOM 1831 C CA . ASN A 1 240 ? 12.364 -18.224 -15.955 1.00 70.50 240 ASN A CA 1
ATOM 1832 C C . ASN A 1 240 ? 11.070 -17.950 -16.750 1.00 70.50 240 ASN A C 1
ATOM 1834 O O . ASN A 1 240 ? 10.522 -18.855 -17.377 1.00 70.50 240 ASN A O 1
ATOM 1838 N N . GLY A 1 241 ? 10.601 -16.700 -16.749 1.00 63.69 241 GLY A N 1
ATOM 1839 C CA . GLY A 1 241 ? 9.368 -16.264 -17.399 1.00 63.69 241 GLY A CA 1
ATOM 1840 C C . GLY A 1 241 ? 8.298 -15.901 -16.378 1.00 63.69 241 GLY A C 1
ATOM 1841 O O . GLY A 1 241 ? 7.836 -16.741 -15.611 1.00 63.69 241 GLY A O 1
ATOM 1842 N N . PHE A 1 242 ? 7.884 -14.633 -16.382 1.00 64.62 242 PHE A N 1
ATOM 1843 C CA . PHE A 1 242 ? 6.835 -14.164 -15.485 1.00 64.62 242 PHE A CA 1
ATOM 1844 C C . PHE A 1 242 ? 5.460 -14.668 -15.967 1.00 64.62 242 PHE A C 1
ATOM 1846 O O . PHE A 1 242 ? 5.131 -14.501 -17.150 1.00 64.62 242 PHE A O 1
ATOM 1853 N N . PRO A 1 243 ? 4.632 -15.269 -15.094 1.00 64.12 243 PRO A N 1
ATOM 1854 C CA . PRO A 1 243 ? 3.318 -15.773 -15.470 1.00 64.12 243 PRO A CA 1
ATOM 1855 C C . PRO A 1 243 ? 2.315 -14.611 -15.570 1.00 64.12 243 PRO A C 1
ATOM 1857 O O . PRO A 1 243 ? 1.488 -14.402 -14.685 1.00 64.12 243 PRO A O 1
ATOM 1860 N N . THR A 1 244 ? 2.411 -13.816 -16.637 1.00 66.12 244 THR A N 1
ATOM 1861 C CA . THR A 1 244 ? 1.441 -12.759 -16.950 1.00 66.12 244 THR A CA 1
ATOM 1862 C C . THR A 1 244 ? 0.057 -13.345 -17.206 1.00 66.12 244 THR A C 1
ATOM 1864 O O . THR A 1 244 ? -0.069 -14.495 -17.627 1.00 66.12 244 THR A O 1
ATOM 1867 N N . GLY A 1 245 ? -1.000 -12.551 -17.029 1.00 64.25 245 GLY A N 1
ATOM 1868 C CA . GLY A 1 245 ? -2.354 -12.950 -17.411 1.00 64.25 245 GLY A CA 1
ATOM 1869 C C . GLY A 1 245 ? -2.401 -13.476 -18.847 1.00 64.25 245 GLY A C 1
ATOM 1870 O O . GLY A 1 245 ? -2.952 -14.545 -19.093 1.00 64.25 245 GLY A O 1
ATOM 1871 N N . ARG A 1 246 ? -1.705 -12.818 -19.785 1.00 64.06 246 ARG A N 1
ATOM 1872 C CA . ARG A 1 246 ? -1.619 -13.265 -21.183 1.00 64.06 246 ARG A CA 1
ATOM 1873 C C . ARG A 1 246 ? -0.869 -14.593 -21.356 1.00 64.06 246 ARG A C 1
ATOM 1875 O O . ARG A 1 246 ? -1.338 -15.427 -22.123 1.00 64.06 246 ARG A O 1
ATOM 1882 N N . SER A 1 247 ? 0.253 -14.824 -20.667 1.00 66.38 247 SER A N 1
ATOM 1883 C CA . SER A 1 247 ? 0.976 -16.104 -20.777 1.00 66.38 247 SER A CA 1
ATOM 1884 C C . SER A 1 247 ? 0.215 -17.252 -20.113 1.00 66.38 247 SER A C 1
ATOM 1886 O O . SER A 1 247 ? 0.210 -18.363 -20.637 1.00 66.38 247 SER A O 1
ATOM 1888 N N . ARG A 1 248 ? -0.507 -16.976 -19.021 1.00 67.56 248 ARG A N 1
ATOM 1889 C CA . ARG A 1 248 ? -1.386 -17.946 -18.354 1.00 67.56 248 ARG A CA 1
ATOM 1890 C C . ARG A 1 248 ? -2.635 -18.263 -19.179 1.00 67.56 248 ARG A C 1
ATOM 1892 O O . ARG A 1 248 ? -3.039 -19.417 -19.236 1.00 67.56 248 ARG A O 1
ATOM 1899 N N . LEU A 1 249 ? -3.216 -17.270 -19.857 1.00 66.19 249 LEU A N 1
ATOM 1900 C CA . LEU A 1 249 ? -4.333 -17.462 -20.791 1.00 66.19 249 LEU A CA 1
ATOM 1901 C C . LEU A 1 249 ? -3.917 -18.205 -22.068 1.00 66.19 249 LEU A C 1
ATOM 1903 O O . LEU A 1 249 ? -4.726 -18.941 -22.621 1.00 66.19 249 LEU A O 1
ATOM 1907 N N . ALA A 1 250 ? -2.681 -18.008 -22.537 1.00 66.75 250 ALA A N 1
ATOM 1908 C CA . ALA A 1 250 ? -2.143 -18.674 -23.723 1.00 66.75 250 ALA A CA 1
ATOM 1909 C C . ALA A 1 250 ? -1.607 -20.093 -23.450 1.00 66.75 250 ALA A C 1
ATOM 1911 O O . ALA A 1 250 ? -1.367 -20.839 -24.397 1.00 66.75 250 ALA A O 1
ATOM 1912 N N . GLY A 1 251 ? -1.385 -20.463 -22.184 1.00 68.62 251 GLY A N 1
ATOM 1913 C CA . GLY A 1 251 ? -0.965 -21.811 -21.804 1.00 68.62 251 GLY A CA 1
ATOM 1914 C C . GLY A 1 251 ? -2.063 -22.852 -22.040 1.00 68.62 251 GLY A C 1
ATOM 1915 O O . GLY A 1 251 ? -3.248 -22.534 -21.994 1.00 68.62 251 GLY A O 1
ATOM 1916 N N . GLU A 1 252 ? -1.672 -24.117 -22.235 1.00 59.28 252 GLU A N 1
ATOM 1917 C CA . GLU A 1 252 ? -2.577 -25.232 -22.586 1.00 59.28 252 GLU A CA 1
ATOM 1918 C C . GLU A 1 252 ? -3.716 -25.482 -21.573 1.00 59.28 252 GLU A C 1
ATOM 1920 O O . GLU A 1 252 ? -4.699 -26.140 -21.905 1.00 59.28 252 GLU A O 1
ATOM 1925 N N . GLY A 1 253 ? -3.616 -24.939 -20.353 1.00 66.31 253 GLY A N 1
ATOM 1926 C CA . GLY A 1 253 ? -4.645 -25.034 -19.309 1.00 66.31 253 GLY A CA 1
ATOM 1927 C C . GLY A 1 253 ? -5.501 -23.779 -19.097 1.00 66.31 253 GLY A C 1
ATOM 1928 O O . GLY A 1 253 ? -6.477 -23.848 -18.350 1.00 66.31 253 GLY A O 1
ATOM 1929 N N . GLY A 1 254 ? -5.161 -22.645 -19.722 1.00 68.25 254 GLY A N 1
ATOM 1930 C CA . GLY A 1 254 ? -5.796 -21.349 -19.460 1.00 68.25 254 GLY A CA 1
ATOM 1931 C C . GLY A 1 254 ? -5.755 -20.908 -17.985 1.00 68.25 254 GLY A C 1
ATOM 1932 O O . GLY A 1 254 ? -5.095 -21.509 -17.135 1.00 68.25 254 GLY A O 1
ATOM 1933 N N . LEU A 1 255 ? -6.486 -19.836 -17.662 1.00 70.88 255 LEU A N 1
ATOM 1934 C CA . LEU A 1 255 ? -6.766 -19.442 -16.277 1.00 70.88 255 LEU A CA 1
ATOM 1935 C C . LEU A 1 255 ? -8.095 -20.059 -15.824 1.00 70.88 255 LEU A C 1
ATOM 1937 O O . LEU A 1 255 ? -9.106 -19.846 -16.502 1.00 70.88 255 LEU A O 1
ATOM 1941 N N . PRO A 1 256 ? -8.152 -20.757 -14.674 1.00 79.19 256 PRO A N 1
ATOM 1942 C CA . PRO A 1 256 ? -9.422 -21.201 -14.118 1.00 79.19 256 PRO A CA 1
ATOM 1943 C C . PRO A 1 256 ? -10.349 -20.002 -13.887 1.00 79.19 256 PRO A C 1
ATOM 1945 O O . PRO A 1 256 ? -9.954 -19.024 -13.251 1.00 79.19 256 PRO A O 1
ATOM 1948 N N . LEU A 1 257 ? -11.604 -20.088 -14.349 1.00 75.25 257 LEU A N 1
ATOM 1949 C CA . LEU A 1 257 ? -12.595 -19.012 -14.186 1.00 75.25 257 LEU A CA 1
ATOM 1950 C C . LEU A 1 257 ? -12.727 -18.574 -12.720 1.00 75.25 257 LEU A C 1
ATOM 1952 O O . LEU A 1 257 ? -12.851 -17.389 -12.434 1.00 75.25 257 LEU A O 1
ATOM 1956 N N . PHE A 1 258 ? -12.644 -19.528 -11.794 1.00 80.19 258 PHE A N 1
ATOM 1957 C CA . PHE A 1 258 ? -12.676 -19.261 -10.361 1.00 80.19 258 PHE A CA 1
ATOM 1958 C C . PHE A 1 258 ? -11.556 -18.319 -9.898 1.00 80.19 258 PHE A C 1
ATOM 1960 O O . PHE A 1 258 ? -11.831 -17.401 -9.133 1.00 80.19 258 PHE A O 1
ATOM 1967 N N . GLU A 1 259 ? -10.321 -18.491 -10.382 1.00 80.94 259 GLU A N 1
ATOM 1968 C CA . GLU A 1 259 ? -9.209 -17.600 -10.029 1.00 80.94 259 GLU A CA 1
ATOM 1969 C C . GLU A 1 259 ? -9.435 -16.186 -10.563 1.00 80.94 259 GLU A C 1
ATOM 1971 O O . GLU A 1 259 ? -9.202 -15.215 -9.849 1.00 80.94 259 GLU A O 1
ATOM 1976 N N . VAL A 1 260 ? -9.950 -16.068 -11.790 1.00 77.25 260 VAL A N 1
ATOM 1977 C CA . VAL A 1 260 ? -10.308 -14.773 -12.385 1.00 77.25 260 VAL A CA 1
ATOM 1978 C C . VAL A 1 260 ? -11.406 -14.095 -11.563 1.00 77.25 260 VAL A C 1
ATOM 1980 O O . VAL A 1 260 ? -11.289 -12.918 -11.227 1.00 77.25 260 VAL A O 1
ATOM 1983 N N . CYS A 1 261 ? -12.451 -14.834 -11.181 1.00 79.69 261 CYS A N 1
ATOM 1984 C CA . CYS A 1 261 ? -13.524 -14.319 -10.335 1.00 79.69 261 CYS A CA 1
ATOM 1985 C C . CYS A 1 261 ? -13.019 -13.894 -8.953 1.00 79.69 261 CYS A C 1
ATOM 1987 O O . CYS A 1 261 ? -13.411 -12.830 -8.482 1.00 79.69 261 CYS A O 1
ATOM 1989 N N . LEU A 1 262 ? -12.150 -14.685 -8.312 1.00 83.00 262 LEU A N 1
ATOM 1990 C CA . LEU A 1 262 ? -11.544 -14.321 -7.030 1.00 83.00 262 LEU A CA 1
ATOM 1991 C C . LEU A 1 262 ? -10.703 -13.054 -7.152 1.00 83.00 262 LEU A C 1
ATOM 1993 O O . LEU A 1 262 ? -10.844 -12.156 -6.328 1.00 83.00 262 LEU A O 1
ATOM 1997 N N . PHE A 1 263 ? -9.875 -12.964 -8.193 1.00 83.00 263 PHE A N 1
ATOM 1998 C CA . PHE A 1 263 ? -9.019 -11.811 -8.433 1.00 83.00 263 PHE A CA 1
ATOM 1999 C C . PHE A 1 263 ? -9.847 -10.532 -8.613 1.00 83.00 263 PHE A C 1
ATOM 2001 O O . PHE A 1 263 ? -9.601 -9.533 -7.941 1.00 83.00 263 PHE A O 1
ATOM 2008 N N . ILE A 1 264 ? -10.907 -10.589 -9.419 1.00 83.00 264 ILE A N 1
ATOM 2009 C CA . ILE A 1 264 ? -11.854 -9.482 -9.601 1.00 83.00 264 ILE A CA 1
ATOM 2010 C C . ILE A 1 264 ? -12.603 -9.154 -8.295 1.00 83.00 264 ILE A C 1
ATOM 2012 O O . ILE A 1 264 ? -12.800 -7.986 -7.969 1.00 83.00 264 ILE A O 1
ATOM 2016 N N . ALA A 1 265 ? -12.991 -10.165 -7.514 1.00 85.06 265 ALA A N 1
ATOM 2017 C CA . ALA A 1 265 ? -13.713 -9.991 -6.253 1.00 85.06 265 ALA A CA 1
ATOM 2018 C C . ALA A 1 265 ? -12.823 -9.549 -5.075 1.00 85.06 265 ALA A C 1
ATOM 2020 O O . ALA A 1 265 ? -13.351 -9.277 -3.994 1.00 85.06 265 ALA A O 1
ATOM 2021 N N . THR A 1 266 ? -11.501 -9.452 -5.251 1.00 88.06 266 THR A N 1
ATOM 2022 C CA . THR A 1 266 ? -10.547 -9.126 -4.176 1.00 88.06 266 THR A CA 1
ATOM 2023 C C . THR A 1 266 ? -10.936 -7.883 -3.367 1.00 88.06 266 THR A C 1
ATOM 2025 O O . THR A 1 266 ? -10.923 -7.981 -2.140 1.00 88.06 266 THR A O 1
ATOM 2028 N N . PRO A 1 267 ? -11.370 -6.747 -3.958 1.00 88.25 267 PRO A N 1
ATOM 2029 C CA . PRO A 1 267 ? -11.783 -5.578 -3.177 1.00 88.25 267 PRO A CA 1
ATOM 2030 C C . PRO A 1 267 ? -12.972 -5.856 -2.251 1.00 88.25 267 PRO A C 1
ATOM 2032 O O . PRO A 1 267 ? -13.018 -5.354 -1.128 1.00 88.25 267 PRO A O 1
ATOM 2035 N N . ILE A 1 268 ? -13.918 -6.689 -2.700 1.00 86.31 268 ILE A N 1
ATOM 2036 C CA . ILE A 1 268 ? -15.076 -7.109 -1.902 1.00 86.31 268 ILE A CA 1
ATOM 2037 C C . ILE A 1 268 ? -14.590 -7.966 -0.733 1.00 86.31 268 ILE A C 1
ATOM 2039 O O . ILE A 1 268 ? -14.930 -7.687 0.416 1.00 86.31 268 ILE A O 1
ATOM 2043 N N . LEU A 1 269 ? -13.764 -8.978 -1.020 1.00 87.50 269 LEU A N 1
ATOM 2044 C CA . LEU A 1 269 ? -13.215 -9.888 -0.012 1.00 87.50 269 LEU A CA 1
ATOM 2045 C C . LEU A 1 269 ? -12.389 -9.132 1.037 1.00 87.50 269 LEU A C 1
ATOM 2047 O O . LEU A 1 269 ? -12.553 -9.366 2.234 1.00 87.50 269 LEU A O 1
ATOM 2051 N N . TYR A 1 270 ? -11.578 -8.165 0.602 1.00 88.00 270 TYR A N 1
ATOM 2052 C CA . TYR A 1 270 ? -10.785 -7.297 1.472 1.00 88.00 270 TYR A CA 1
ATOM 2053 C C . TYR A 1 270 ? -11.658 -6.431 2.393 1.00 88.00 270 TYR A C 1
ATOM 2055 O O . TYR A 1 270 ? -11.235 -6.050 3.483 1.00 88.00 270 TYR A O 1
ATOM 2063 N N . TYR A 1 271 ? -12.895 -6.122 1.998 1.00 88.12 271 TYR A N 1
ATOM 2064 C CA . TYR A 1 271 ? -13.804 -5.318 2.813 1.00 88.12 271 TYR A CA 1
ATOM 2065 C C . TYR A 1 271 ? -14.666 -6.136 3.794 1.00 88.12 271 TYR A C 1
ATOM 2067 O O . TYR A 1 271 ? -15.258 -5.571 4.721 1.00 88.12 271 TYR A O 1
ATOM 2075 N N . LEU A 1 272 ? -14.690 -7.470 3.673 1.00 89.19 272 LEU A N 1
ATOM 2076 C CA . LEU A 1 272 ? -15.454 -8.334 4.579 1.00 89.19 272 LEU A CA 1
ATOM 2077 C C . LEU A 1 272 ? -14.958 -8.251 6.030 1.00 89.19 272 LEU A C 1
ATOM 2079 O O . LEU A 1 272 ? -15.772 -8.150 6.949 1.00 89.19 272 LEU A O 1
ATOM 2083 N N . VAL A 1 273 ? -13.641 -8.252 6.263 1.00 90.19 273 VAL A N 1
ATOM 2084 C CA . VAL A 1 273 ? -13.083 -8.201 7.629 1.00 90.19 273 VAL A CA 1
ATOM 2085 C C . VAL A 1 273 ? -13.354 -6.860 8.326 1.00 90.19 273 VAL A C 1
ATOM 2087 O O . VAL A 1 273 ? -13.821 -6.889 9.468 1.00 90.19 273 VAL A O 1
ATOM 2090 N N . PRO A 1 274 ? -13.179 -5.692 7.672 1.00 89.50 274 PRO A N 1
ATOM 2091 C CA . PRO A 1 274 ? -13.662 -4.420 8.207 1.00 89.50 274 PRO A CA 1
ATOM 2092 C C . PRO A 1 274 ? -15.145 -4.443 8.600 1.00 89.50 274 PRO A C 1
ATOM 2094 O O . PRO A 1 274 ? -15.489 -3.997 9.694 1.00 89.50 274 PRO A O 1
ATOM 2097 N N . CYS A 1 275 ? -16.023 -5.014 7.764 1.00 87.56 275 CYS A N 1
ATOM 2098 C CA . CYS A 1 275 ? -17.450 -5.130 8.083 1.00 87.56 275 CYS A CA 1
ATOM 2099 C C . CYS A 1 275 ? -17.692 -5.963 9.349 1.00 87.56 275 CYS A C 1
ATOM 2101 O O . CYS A 1 275 ? -18.476 -5.562 10.211 1.00 87.56 275 CYS A O 1
ATOM 2103 N N . MET A 1 276 ? -16.996 -7.096 9.499 1.00 87.88 276 MET A N 1
ATOM 2104 C CA . MET A 1 276 ? -17.079 -7.917 10.712 1.00 87.88 276 MET A CA 1
ATOM 2105 C C . MET A 1 276 ? -16.628 -7.140 11.956 1.00 87.88 276 MET A C 1
ATOM 2107 O O . MET A 1 276 ? -17.284 -7.211 12.994 1.00 87.88 276 MET A O 1
ATOM 2111 N N . ALA A 1 277 ? -15.559 -6.347 11.854 1.00 87.56 277 ALA A N 1
ATOM 2112 C CA . ALA A 1 277 ? -15.089 -5.501 12.949 1.00 87.56 277 ALA A CA 1
ATOM 2113 C C . ALA A 1 277 ? -16.082 -4.385 13.313 1.00 87.56 277 ALA A C 1
ATOM 2115 O O . ALA A 1 277 ? -16.289 -4.102 14.495 1.00 87.56 277 ALA A O 1
ATOM 2116 N N . MET A 1 278 ? -16.745 -3.775 12.326 1.00 87.31 278 MET A N 1
ATOM 2117 C CA . MET A 1 278 ? -17.812 -2.794 12.564 1.00 87.31 278 MET A CA 1
ATOM 2118 C C . MET A 1 278 ? -18.998 -3.422 13.310 1.00 87.31 278 MET A C 1
ATOM 2120 O O . MET A 1 278 ? -19.483 -2.868 14.296 1.00 87.31 278 MET A O 1
ATOM 2124 N N . LEU A 1 279 ? -19.431 -4.615 12.888 1.00 87.12 279 LEU A N 1
ATOM 2125 C CA . LEU A 1 279 ? -20.500 -5.360 13.560 1.00 87.12 279 LEU A CA 1
ATOM 2126 C C . LEU A 1 279 ? -20.114 -5.731 14.998 1.00 87.12 279 LEU A C 1
ATOM 2128 O O . LEU A 1 279 ? -20.884 -5.470 15.919 1.00 87.12 279 LEU A O 1
ATOM 2132 N N . ALA A 1 280 ? -18.910 -6.273 15.203 1.00 87.19 280 ALA A N 1
ATOM 2133 C CA . ALA A 1 280 ? -18.417 -6.676 16.520 1.00 87.19 280 ALA A CA 1
ATOM 2134 C C . ALA A 1 280 ? -18.206 -5.488 17.475 1.00 87.19 280 ALA A C 1
ATOM 2136 O O . ALA A 1 280 ? -18.415 -5.613 18.680 1.00 87.19 280 ALA A O 1
ATOM 2137 N N . SER A 1 281 ? -17.800 -4.327 16.952 1.00 83.00 281 SER A N 1
ATOM 2138 C CA . SER A 1 281 ? -17.616 -3.107 17.749 1.00 83.00 281 SER A CA 1
ATOM 2139 C C . SER A 1 281 ? -18.920 -2.365 18.047 1.00 83.00 281 SER A C 1
ATOM 2141 O O . SER A 1 281 ? -18.924 -1.466 18.887 1.00 83.00 281 SER A O 1
ATOM 2143 N N . GLY A 1 282 ? -20.020 -2.708 17.367 1.00 83.88 282 GLY A N 1
ATOM 2144 C CA . GLY A 1 282 ? -21.265 -1.949 17.451 1.00 83.88 282 GLY A CA 1
ATOM 2145 C C . GLY A 1 282 ? -21.123 -0.515 16.926 1.00 83.88 282 GLY A C 1
ATOM 2146 O O . GLY A 1 282 ? -21.843 0.379 17.372 1.00 83.88 282 GLY A O 1
ATOM 2147 N N . SER A 1 283 ? -20.161 -0.270 16.029 1.00 84.38 283 SER A N 1
ATOM 2148 C CA . SER A 1 283 ? -19.853 1.057 15.505 1.00 84.38 283 SER A CA 1
ATOM 2149 C C . SER A 1 283 ? -19.383 1.019 14.058 1.00 84.38 283 SER A C 1
ATOM 2151 O O . SER A 1 283 ? -18.717 0.090 13.616 1.00 84.38 283 SER A O 1
ATOM 2153 N N . VAL A 1 284 ? -19.666 2.098 13.329 1.00 82.25 284 VAL A N 1
ATOM 2154 C CA . VAL A 1 284 ? -19.082 2.359 12.008 1.00 82.25 284 VAL A CA 1
ATOM 2155 C C . VAL A 1 284 ? -17.798 3.179 12.070 1.00 82.25 284 VAL A C 1
ATOM 2157 O O . VAL A 1 284 ? -17.229 3.445 11.022 1.00 82.25 284 VAL A O 1
ATOM 2160 N N . GLY A 1 285 ? -17.351 3.638 13.244 1.00 85.81 285 GLY A N 1
ATOM 2161 C CA . GLY A 1 285 ? -16.173 4.503 13.351 1.00 85.81 285 GLY A CA 1
ATOM 2162 C C . GLY A 1 285 ? -16.291 5.758 12.474 1.00 85.81 285 GLY A C 1
ATOM 2163 O O . GLY A 1 285 ? -17.362 6.345 12.320 1.00 85.81 285 GLY A O 1
ATOM 2164 N N . SER A 1 286 ? -15.181 6.189 11.876 1.00 86.06 286 SER A N 1
ATOM 2165 C CA . SER A 1 286 ? -15.146 7.309 10.934 1.00 86.06 286 SER A CA 1
ATOM 2166 C C . SER A 1 286 ? -15.579 6.866 9.538 1.00 86.06 286 SER A C 1
ATOM 2168 O O . SER A 1 286 ? -14.773 6.354 8.756 1.00 86.06 286 SER A O 1
ATOM 2170 N N . LEU A 1 287 ? -16.840 7.140 9.198 1.00 82.56 287 LEU A N 1
ATOM 2171 C CA . LEU A 1 287 ? -17.417 6.843 7.884 1.00 82.56 287 LEU A CA 1
ATOM 2172 C C . LEU A 1 287 ? -16.647 7.506 6.731 1.00 82.56 287 LEU A C 1
ATOM 2174 O O . LEU A 1 287 ? -16.512 6.918 5.661 1.00 82.56 287 LEU A O 1
ATOM 2178 N N . ARG A 1 288 ? -16.111 8.716 6.944 1.00 85.06 288 ARG A N 1
ATOM 2179 C CA . ARG A 1 288 ? -15.317 9.427 5.926 1.00 85.06 288 ARG A CA 1
ATOM 2180 C C . ARG A 1 288 ? -14.054 8.649 5.566 1.00 85.06 288 ARG A C 1
ATOM 2182 O O . ARG A 1 288 ? -13.782 8.457 4.389 1.00 85.06 288 ARG A O 1
ATOM 2189 N N . LEU A 1 289 ? -13.316 8.181 6.574 1.00 88.69 289 LEU A N 1
ATOM 2190 C CA . LEU A 1 289 ? -12.101 7.393 6.360 1.00 88.69 289 LEU A CA 1
ATOM 2191 C C . LEU A 1 289 ? -12.419 6.038 5.721 1.00 88.69 289 LEU A C 1
ATOM 2193 O O . LEU A 1 289 ? -11.722 5.642 4.793 1.00 88.69 289 LEU A O 1
ATOM 2197 N N . ALA A 1 290 ? -13.511 5.391 6.144 1.00 88.00 290 ALA A N 1
ATOM 2198 C CA . ALA A 1 290 ? -14.004 4.164 5.516 1.00 88.00 290 ALA A CA 1
ATOM 2199 C C . ALA A 1 290 ? -14.288 4.377 4.023 1.00 88.00 290 ALA A C 1
ATOM 2201 O O . ALA A 1 290 ? -13.799 3.638 3.179 1.00 88.00 290 ALA A O 1
ATOM 2202 N N . THR A 1 291 ? -15.038 5.433 3.696 1.00 86.31 291 THR A N 1
ATOM 2203 C CA . THR A 1 291 ? -15.456 5.737 2.322 1.00 86.31 291 THR A CA 1
ATOM 2204 C C . THR A 1 291 ? -14.251 6.016 1.431 1.00 86.31 291 THR A C 1
ATOM 2206 O O . THR A 1 291 ? -14.169 5.465 0.338 1.00 86.31 291 THR A O 1
ATOM 2209 N N . VAL A 1 292 ? -13.296 6.833 1.896 1.00 87.81 292 VAL A N 1
ATOM 2210 C CA . VAL A 1 292 ? -12.075 7.121 1.128 1.00 87.81 292 VAL A CA 1
ATOM 2211 C C . VAL A 1 292 ? -11.243 5.854 0.938 1.00 87.81 292 VAL A C 1
ATOM 2213 O O . VAL A 1 292 ? -10.771 5.615 -0.170 1.00 87.81 292 VAL A O 1
ATOM 2216 N N . SER A 1 293 ? -11.109 5.018 1.970 1.00 92.94 293 SER A N 1
ATOM 2217 C CA . SER A 1 293 ? -10.384 3.748 1.878 1.00 92.94 293 SER A CA 1
ATOM 2218 C C . SER A 1 293 ? -10.998 2.813 0.834 1.00 92.94 293 SER A C 1
ATOM 2220 O O . SER A 1 293 ? -10.296 2.337 -0.048 1.00 92.94 293 SER A O 1
ATOM 2222 N N . ILE A 1 294 ? -12.319 2.624 0.862 1.00 90.81 294 ILE A N 1
ATOM 2223 C CA . ILE A 1 294 ? -13.028 1.758 -0.090 1.00 90.81 294 ILE A CA 1
ATOM 2224 C C . ILE A 1 294 ? -12.947 2.322 -1.510 1.00 90.81 294 ILE A C 1
ATOM 2226 O O . ILE A 1 294 ? -12.633 1.595 -2.448 1.00 90.81 294 ILE A O 1
ATOM 2230 N N . ALA A 1 295 ? -13.203 3.622 -1.677 1.00 88.19 295 ALA A N 1
ATOM 2231 C CA . ALA A 1 295 ? -13.170 4.264 -2.987 1.00 88.19 295 ALA A CA 1
ATOM 2232 C C . ALA A 1 295 ? -11.771 4.201 -3.614 1.00 88.19 295 ALA A C 1
ATOM 2234 O O . ALA A 1 295 ? -11.652 3.904 -4.802 1.00 88.19 295 ALA A O 1
ATOM 2235 N N . SER A 1 296 ? -10.718 4.443 -2.825 1.00 92.06 296 SER A N 1
ATOM 2236 C CA . SER A 1 296 ? -9.334 4.339 -3.302 1.00 92.06 296 SER A CA 1
ATOM 2237 C C . SER A 1 296 ? -8.929 2.896 -3.602 1.00 92.06 296 SER A C 1
ATOM 2239 O O . SER A 1 296 ? -8.336 2.675 -4.654 1.00 92.06 296 SER A O 1
ATOM 2241 N N . LEU A 1 297 ? -9.325 1.919 -2.777 1.00 92.62 297 LEU A N 1
ATOM 2242 C CA . LEU A 1 297 ? -9.072 0.496 -3.027 1.00 92.62 297 LEU A CA 1
ATOM 2243 C C . LEU A 1 297 ? -9.659 0.056 -4.365 1.00 92.62 297 LEU A C 1
ATOM 2245 O O . LEU A 1 297 ? -8.967 -0.535 -5.183 1.00 92.62 297 LEU A O 1
ATOM 2249 N N . ILE A 1 298 ? -10.936 0.358 -4.587 1.00 89.69 298 ILE A N 1
ATOM 2250 C CA . ILE A 1 298 ? -11.657 -0.072 -5.786 1.00 89.69 298 ILE A CA 1
ATOM 2251 C C . ILE A 1 298 ? -11.106 0.632 -7.003 1.00 89.69 298 ILE A C 1
ATOM 2253 O O . ILE A 1 298 ? -10.739 -0.026 -7.961 1.00 89.69 298 ILE A O 1
ATOM 2257 N N . THR A 1 299 ? -10.981 1.958 -6.949 1.00 87.00 299 THR A N 1
ATOM 2258 C CA . THR A 1 299 ? -10.450 2.715 -8.086 1.00 87.00 299 THR A CA 1
ATOM 2259 C C . THR A 1 299 ? -9.038 2.244 -8.435 1.00 87.00 299 THR A C 1
ATOM 2261 O O . THR A 1 299 ? -8.731 2.055 -9.606 1.00 87.00 299 THR A O 1
ATOM 2264 N N . GLY A 1 300 ? -8.193 1.994 -7.429 1.00 90.31 300 GLY A N 1
ATOM 2265 C CA . GLY A 1 300 ? -6.859 1.439 -7.632 1.00 90.31 300 GLY A CA 1
ATOM 2266 C C . GLY A 1 300 ? -6.904 0.049 -8.258 1.00 90.31 300 GLY A C 1
ATOM 2267 O O . GLY A 1 300 ? -6.192 -0.195 -9.225 1.00 90.31 300 GLY A O 1
ATOM 2268 N N . TRP A 1 301 ? -7.758 -0.839 -7.750 1.00 89.88 301 TRP A N 1
ATOM 2269 C CA . TRP A 1 301 ? -7.883 -2.210 -8.245 1.00 89.88 301 TRP A CA 1
ATOM 2270 C C . TRP A 1 301 ? -8.437 -2.285 -9.668 1.00 89.88 301 TRP A C 1
ATOM 2272 O O . TRP A 1 301 ? -7.908 -3.024 -10.489 1.00 89.88 301 TRP A O 1
ATOM 2282 N N . GLU A 1 302 ? -9.457 -1.491 -9.993 1.00 85.62 302 GLU A N 1
ATOM 2283 C CA . GLU A 1 302 ? -10.015 -1.411 -11.348 1.00 85.62 302 GLU A CA 1
ATOM 2284 C C . GLU A 1 302 ? -8.965 -0.927 -12.349 1.00 85.62 302 GLU A C 1
ATOM 2286 O O . GLU A 1 302 ? -8.871 -1.440 -13.460 1.00 85.62 302 GLU A O 1
ATOM 2291 N N . VAL A 1 303 ? -8.122 0.026 -11.948 1.00 84.31 303 VAL A N 1
ATOM 2292 C CA . VAL A 1 303 ? -7.003 0.475 -12.777 1.00 84.31 303 VAL A CA 1
ATOM 2293 C C . VAL A 1 303 ? -5.920 -0.607 -12.877 1.00 84.31 303 VAL A C 1
ATOM 2295 O O . VAL A 1 303 ? -5.414 -0.855 -13.969 1.00 84.31 303 VAL A O 1
ATOM 2298 N N . HIS A 1 304 ? -5.614 -1.305 -11.783 1.00 85.19 304 HIS A N 1
ATOM 2299 C CA . HIS A 1 304 ? -4.671 -2.426 -11.761 1.00 85.19 304 HIS A CA 1
ATOM 2300 C C . HIS A 1 304 ? -5.113 -3.581 -12.677 1.00 85.19 304 HIS A C 1
ATOM 2302 O O . HIS A 1 304 ? -4.286 -4.168 -13.372 1.00 85.19 304 HIS A O 1
ATOM 2308 N N . LEU A 1 305 ? -6.423 -3.845 -12.781 1.00 82.00 305 LEU A N 1
ATOM 2309 C CA . LEU A 1 305 ? -6.982 -4.816 -13.728 1.00 82.00 305 LEU A CA 1
ATOM 2310 C C . LEU A 1 305 ? -6.628 -4.486 -15.186 1.00 82.00 305 LEU A C 1
ATOM 2312 O O . LEU A 1 305 ? -6.531 -5.397 -16.006 1.00 82.00 305 LEU A O 1
ATOM 2316 N N . LEU A 1 306 ? -6.398 -3.214 -15.523 1.00 76.88 306 LEU A N 1
ATOM 2317 C CA . LEU A 1 306 ? -6.040 -2.793 -16.879 1.00 76.88 306 LEU A CA 1
ATOM 2318 C C . LEU A 1 306 ? -4.557 -3.008 -17.222 1.00 76.88 306 LEU A C 1
ATOM 2320 O O . LEU A 1 306 ? -4.195 -2.887 -18.394 1.00 76.88 306 LEU A O 1
ATOM 2324 N N . GLU A 1 307 ? -3.699 -3.326 -16.249 1.00 74.75 307 GLU A N 1
ATOM 2325 C CA . GLU A 1 307 ? -2.269 -3.555 -16.477 1.00 74.75 307 GLU A CA 1
ATOM 2326 C C . GLU A 1 307 ? -1.987 -4.768 -17.367 1.00 74.75 307 GLU A C 1
ATOM 2328 O O . GLU A 1 307 ? -2.752 -5.733 -17.393 1.00 74.75 307 GLU A O 1
ATOM 2333 N N . ARG A 1 308 ? -0.815 -4.761 -18.025 1.00 70.81 308 ARG A N 1
ATOM 2334 C CA . ARG A 1 308 ? -0.277 -5.901 -18.796 1.00 70.81 308 ARG A CA 1
ATOM 2335 C C . ARG A 1 308 ? -0.257 -7.198 -18.006 1.00 70.81 308 ARG A C 1
ATOM 2337 O O . ARG A 1 308 ? -0.518 -8.265 -18.559 1.00 70.81 308 ARG A O 1
ATOM 2344 N N . TRP A 1 309 ? 0.058 -7.097 -16.719 1.00 65.00 309 TRP A N 1
ATOM 2345 C CA . TRP A 1 309 ? 0.056 -8.242 -15.831 1.00 65.00 309 TRP A CA 1
ATOM 2346 C C . TRP A 1 309 ? -1.3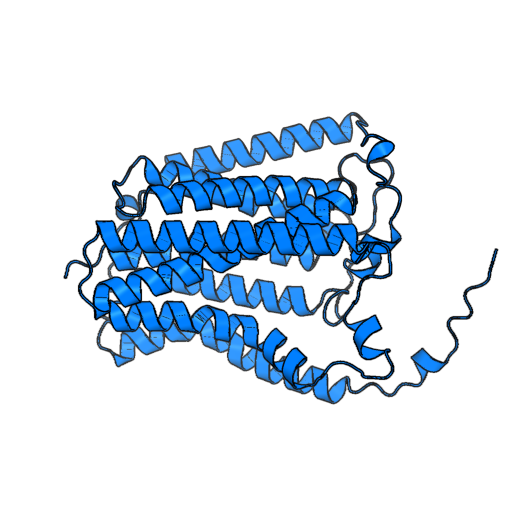34 -8.883 -15.681 1.00 65.00 309 TRP A C 1
ATOM 2348 O O . TRP A 1 309 ? -1.418 -10.112 -15.654 1.00 65.00 309 TRP A O 1
ATOM 2358 N N . ALA A 1 310 ? -2.398 -8.079 -15.627 1.00 69.81 310 ALA A N 1
ATOM 2359 C CA . ALA A 1 310 ? -3.763 -8.530 -15.382 1.00 69.81 310 ALA A CA 1
ATOM 2360 C C . ALA A 1 310 ? -4.523 -8.827 -16.689 1.00 69.81 310 ALA A C 1
ATOM 2362 O O . ALA A 1 310 ? -4.552 -9.976 -17.133 1.00 69.81 310 ALA A O 1
ATOM 2363 N N . LEU A 1 311 ? -5.147 -7.813 -17.304 1.00 67.06 311 LEU A N 1
ATOM 2364 C CA . LEU A 1 311 ? -5.952 -7.969 -18.526 1.00 67.06 311 LEU A CA 1
ATOM 2365 C C . LEU A 1 311 ? -5.276 -7.412 -19.786 1.00 67.06 311 LEU A C 1
ATOM 2367 O O . LEU A 1 311 ? -5.791 -7.622 -20.882 1.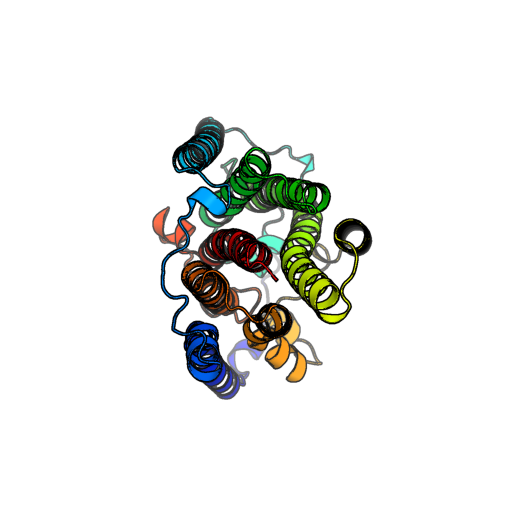00 67.06 311 LEU A O 1
ATOM 2371 N N . ASP A 1 312 ? -4.141 -6.721 -19.644 1.00 70.06 312 ASP A N 1
ATOM 2372 C CA . ASP A 1 312 ? -3.454 -5.998 -20.723 1.00 70.06 312 ASP A CA 1
ATOM 2373 C C . ASP A 1 312 ? -4.408 -5.097 -21.525 1.00 70.06 312 ASP A C 1
ATOM 2375 O O . ASP A 1 312 ? -4.471 -5.139 -22.756 1.00 70.06 312 ASP A O 1
ATOM 2379 N N . GLY A 1 313 ? -5.225 -4.333 -20.793 1.00 62.69 313 GLY A N 1
ATOM 2380 C CA . GLY A 1 313 ? -6.319 -3.537 -21.347 1.00 62.69 313 GLY A CA 1
ATOM 2381 C C . GLY A 1 313 ? -5.946 -2.086 -21.644 1.00 62.69 313 GLY A C 1
ATOM 2382 O O . GLY A 1 313 ? -6.544 -1.476 -22.529 1.00 62.69 313 GLY A O 1
ATOM 2383 N N . LEU A 1 314 ? -4.965 -1.520 -20.930 1.00 69.38 314 LEU A N 1
ATOM 2384 C CA . LEU A 1 314 ? -4.552 -0.128 -21.096 1.00 69.38 314 LEU A CA 1
ATOM 2385 C C . LEU A 1 314 ? -3.033 0.022 -21.019 1.00 69.38 314 LEU A C 1
ATOM 2387 O O . LEU A 1 314 ? -2.410 -0.203 -19.983 1.00 69.38 314 LEU A O 1
ATOM 2391 N N . CYS A 1 315 ? -2.449 0.498 -22.116 1.00 68.25 315 CYS A N 1
ATOM 2392 C CA . CYS A 1 315 ? -1.042 0.850 -22.190 1.00 68.25 315 CYS A CA 1
ATOM 2393 C C . CYS A 1 315 ? -0.905 2.281 -22.701 1.00 68.25 315 CYS A C 1
ATOM 2395 O O . CYS A 1 315 ? -1.328 2.570 -23.818 1.00 68.25 315 CYS A O 1
ATOM 2397 N N . ILE A 1 316 ? -0.315 3.168 -21.895 1.00 67.19 316 ILE A N 1
ATOM 2398 C CA . ILE A 1 316 ? -0.021 4.555 -22.283 1.00 67.19 316 ILE A CA 1
ATOM 2399 C C . ILE A 1 316 ? 1.503 4.675 -22.453 1.00 67.19 316 ILE A C 1
ATOM 2401 O O . ILE A 1 316 ? 2.191 5.048 -21.504 1.00 67.19 316 ILE A O 1
ATOM 2405 N N . PRO A 1 317 ? 2.058 4.290 -23.619 1.00 58.75 317 PRO A N 1
ATOM 2406 C CA . PRO A 1 317 ? 3.505 4.202 -23.806 1.00 58.75 317 PRO A CA 1
ATOM 2407 C C . PRO A 1 317 ? 4.213 5.563 -23.917 1.00 58.75 317 PRO A C 1
ATOM 2409 O O . PRO A 1 317 ? 5.383 5.630 -23.572 1.00 58.75 317 PRO A O 1
ATOM 2412 N N . ASP A 1 318 ? 3.535 6.638 -24.348 1.00 58.62 318 ASP A N 1
ATOM 2413 C CA . ASP A 1 318 ? 4.198 7.899 -24.741 1.00 58.62 318 ASP A CA 1
ATOM 2414 C C . ASP A 1 318 ? 3.374 9.163 -24.421 1.00 58.62 318 ASP A C 1
ATOM 2416 O O . ASP A 1 318 ? 2.876 9.854 -25.307 1.00 58.62 318 ASP A O 1
ATOM 2420 N N . ALA A 1 319 ? 3.226 9.518 -23.142 1.00 56.94 319 ALA A N 1
ATOM 2421 C CA . ALA A 1 319 ? 2.622 10.808 -22.761 1.00 56.94 319 ALA A CA 1
ATOM 2422 C C . ALA A 1 319 ? 3.542 11.688 -21.890 1.00 56.94 319 ALA A C 1
ATOM 2424 O O . ALA A 1 319 ? 3.082 12.567 -21.156 1.00 56.94 319 ALA A O 1
ATOM 2425 N N . GLY A 1 320 ? 4.860 11.470 -21.974 1.00 67.69 320 GLY A N 1
ATOM 2426 C CA . GLY A 1 320 ? 5.846 12.198 -21.175 1.00 67.69 320 GLY A CA 1
ATOM 2427 C C . GLY A 1 320 ? 5.599 12.032 -19.671 1.00 67.69 320 GLY A C 1
ATOM 2428 O O . GLY A 1 320 ? 5.107 10.997 -19.224 1.00 67.69 320 GLY A O 1
ATOM 2429 N N . VAL A 1 321 ? 5.902 13.067 -18.881 1.00 67.88 321 VAL A N 1
ATOM 2430 C CA . VAL A 1 321 ? 5.702 13.052 -17.417 1.00 67.88 321 VAL A CA 1
ATOM 2431 C C . VAL A 1 321 ? 4.244 12.772 -17.045 1.00 67.88 321 VAL A C 1
ATOM 2433 O O . VAL A 1 321 ? 3.993 12.018 -16.110 1.00 67.88 321 VAL A O 1
ATOM 2436 N N . LEU A 1 322 ? 3.285 13.334 -17.792 1.00 67.75 322 LEU A N 1
ATOM 2437 C CA . LEU A 1 322 ? 1.858 13.123 -17.543 1.00 67.75 322 LEU A CA 1
ATOM 2438 C C . LEU A 1 322 ? 1.462 11.660 -17.789 1.00 67.75 322 LEU A C 1
ATOM 2440 O O . LEU A 1 322 ? 0.757 11.070 -16.978 1.00 67.75 322 LEU A O 1
ATOM 2444 N N . GLY A 1 323 ? 1.982 11.063 -18.863 1.00 67.69 323 GLY A N 1
ATOM 2445 C CA . GLY A 1 323 ? 1.827 9.642 -19.167 1.00 67.69 323 GLY A CA 1
ATOM 2446 C C . GLY A 1 323 ? 2.348 8.743 -18.061 1.00 67.69 323 GLY A C 1
ATOM 2447 O O . GLY A 1 323 ? 1.624 7.865 -17.604 1.00 67.69 323 GLY A O 1
ATOM 2448 N N . ALA A 1 324 ? 3.562 9.023 -17.585 1.00 68.88 324 ALA A N 1
ATOM 2449 C CA . ALA A 1 324 ? 4.199 8.267 -16.518 1.00 68.88 324 ALA A CA 1
ATOM 2450 C C . ALA A 1 324 ? 3.361 8.287 -15.227 1.00 68.88 324 ALA A C 1
ATOM 2452 O O . ALA A 1 324 ? 3.057 7.234 -14.678 1.00 68.88 324 ALA A O 1
ATOM 2453 N N . VAL A 1 325 ? 2.903 9.460 -14.771 1.00 73.50 325 VAL A N 1
ATOM 2454 C CA . VAL A 1 325 ? 2.089 9.555 -13.539 1.00 73.50 325 VAL A CA 1
ATOM 2455 C C . VAL A 1 325 ? 0.662 9.023 -13.698 1.00 73.50 325 VAL A C 1
ATOM 2457 O O . VAL A 1 325 ? 0.016 8.706 -12.704 1.00 73.50 325 VAL A O 1
ATOM 2460 N N . SER A 1 326 ? 0.168 8.930 -14.935 1.00 79.19 326 SER A N 1
ATOM 2461 C CA . SER A 1 326 ? -1.142 8.353 -15.261 1.00 79.19 326 SER A CA 1
ATOM 2462 C C . SER A 1 326 ? -1.084 6.867 -15.619 1.00 79.19 326 SER A C 1
ATOM 2464 O O . SER A 1 326 ? -2.101 6.297 -16.017 1.00 79.19 326 SER A O 1
ATOM 2466 N N . SER A 1 327 ? 0.090 6.232 -15.506 1.00 83.44 327 SER A N 1
ATOM 2467 C CA . SER A 1 327 ? 0.204 4.799 -15.752 1.00 83.44 327 SER A CA 1
ATOM 2468 C C . SER A 1 327 ? -0.703 4.044 -14.766 1.00 83.44 327 SER A C 1
ATOM 2470 O O . SER A 1 327 ? -0.847 4.470 -13.611 1.00 83.44 327 SER A O 1
ATOM 2472 N N . PRO A 1 328 ? -1.317 2.921 -15.182 1.00 85.94 328 PRO A N 1
ATOM 2473 C CA . PRO A 1 328 ? -2.176 2.160 -14.287 1.00 85.94 328 PRO A CA 1
ATOM 2474 C C . PRO A 1 328 ? -1.498 1.788 -12.960 1.00 85.94 328 PRO A C 1
ATOM 2476 O O . PRO A 1 328 ? -2.070 1.984 -11.891 1.00 85.94 328 PRO A O 1
ATOM 2479 N N . THR A 1 329 ? -0.231 1.385 -13.025 1.00 88.62 329 THR A N 1
ATOM 2480 C CA . THR A 1 329 ? 0.588 1.034 -11.860 1.00 88.62 329 THR A CA 1
ATOM 2481 C C . THR A 1 329 ? 0.868 2.221 -10.952 1.00 88.62 329 THR A C 1
ATOM 2483 O O . THR A 1 329 ? 0.732 2.108 -9.735 1.00 88.62 329 THR A O 1
ATOM 2486 N N . ALA A 1 330 ? 1.192 3.388 -11.514 1.00 88.88 330 ALA A N 1
ATOM 2487 C CA . ALA A 1 330 ? 1.410 4.591 -10.720 1.00 88.88 330 ALA A CA 1
ATOM 2488 C C . ALA A 1 330 ? 0.134 5.010 -9.971 1.00 88.88 330 ALA A C 1
ATOM 2490 O O . ALA A 1 330 ? 0.179 5.332 -8.780 1.00 88.88 330 ALA A O 1
ATOM 2491 N N . ILE A 1 331 ? -1.018 4.961 -10.647 1.00 89.44 331 ILE A N 1
ATOM 2492 C CA . ILE A 1 331 ? -2.321 5.243 -10.034 1.00 89.44 331 ILE A CA 1
ATOM 2493 C C . ILE A 1 331 ? -2.628 4.211 -8.943 1.00 89.44 331 ILE A C 1
ATOM 2495 O O . ILE A 1 331 ? -3.003 4.591 -7.831 1.00 89.44 331 ILE A O 1
ATOM 2499 N N . PHE A 1 332 ? -2.431 2.922 -9.229 1.00 92.00 332 PHE A N 1
ATOM 2500 C CA . PHE A 1 332 ? -2.654 1.836 -8.281 1.00 92.00 332 PHE A CA 1
ATOM 2501 C C . PHE A 1 332 ? -1.809 1.995 -7.012 1.00 92.00 332 PHE A C 1
ATOM 2503 O O . PHE A 1 332 ? -2.358 1.931 -5.912 1.00 92.00 332 PHE A O 1
ATOM 2510 N N . HIS A 1 333 ? -0.509 2.277 -7.121 1.00 92.94 333 HIS A N 1
ATOM 2511 C CA . HIS A 1 333 ? 0.354 2.482 -5.953 1.00 92.94 333 HIS A CA 1
ATOM 2512 C C . HIS A 1 333 ? -0.056 3.695 -5.124 1.00 92.94 333 HIS A C 1
ATOM 2514 O O . HIS A 1 333 ? -0.173 3.607 -3.898 1.00 92.94 333 HIS A O 1
ATOM 2520 N N . ALA A 1 334 ? -0.322 4.825 -5.785 1.00 91.62 334 ALA A N 1
ATOM 2521 C CA . ALA A 1 334 ? -0.746 6.038 -5.099 1.00 91.62 334 ALA A CA 1
ATOM 2522 C C . ALA A 1 334 ? -2.051 5.801 -4.320 1.00 91.62 334 ALA A C 1
ATOM 2524 O O . ALA A 1 334 ? -2.150 6.140 -3.136 1.00 91.62 334 ALA A O 1
ATOM 2525 N N . LEU A 1 335 ? -3.037 5.163 -4.958 1.00 94.12 335 LEU A N 1
ATOM 2526 C CA . LEU A 1 335 ? -4.319 4.835 -4.338 1.00 94.12 335 LEU A CA 1
ATOM 2527 C C . LEU A 1 335 ? -4.204 3.743 -3.272 1.00 94.12 335 LEU A C 1
ATOM 2529 O O . LEU A 1 335 ? -4.914 3.814 -2.269 1.00 94.12 335 LEU A O 1
ATOM 2533 N N . THR A 1 336 ? -3.283 2.792 -3.412 1.00 95.00 336 THR A N 1
ATOM 2534 C CA . THR A 1 336 ? -2.985 1.806 -2.364 1.00 95.00 336 THR A CA 1
ATOM 2535 C C . THR A 1 336 ? -2.414 2.501 -1.131 1.00 95.00 336 THR A C 1
ATOM 2537 O O . THR A 1 336 ? -2.890 2.262 -0.024 1.00 95.00 336 THR A O 1
ATOM 2540 N N . GLY A 1 337 ? -1.487 3.452 -1.284 1.00 94.81 337 GLY A N 1
ATOM 2541 C CA . GLY A 1 337 ? -0.987 4.253 -0.161 1.00 94.81 337 GLY A CA 1
ATOM 2542 C C . GLY A 1 337 ? -2.098 5.024 0.566 1.00 94.81 337 GLY A C 1
ATOM 2543 O O . GLY A 1 337 ? -2.162 5.014 1.799 1.00 94.81 337 GLY A O 1
ATOM 2544 N N . VAL A 1 338 ? -3.029 5.628 -0.185 1.00 94.44 338 VAL A N 1
ATOM 2545 C CA . VAL A 1 338 ? -4.227 6.288 0.373 1.00 94.44 338 VAL A CA 1
ATOM 2546 C C . VAL A 1 338 ? -5.135 5.284 1.088 1.00 94.44 338 VAL A C 1
ATOM 2548 O O . VAL A 1 338 ? -5.578 5.555 2.208 1.00 94.44 338 VAL A O 1
ATOM 2551 N N . THR A 1 339 ? -5.381 4.124 0.478 1.00 95.69 339 THR A N 1
ATOM 2552 C CA . THR A 1 339 ? -6.194 3.037 1.039 1.00 95.69 339 THR A CA 1
ATOM 2553 C C . THR A 1 339 ? -5.637 2.602 2.383 1.00 95.69 339 THR A C 1
ATOM 2555 O O . THR A 1 339 ? -6.372 2.596 3.370 1.00 95.69 339 THR A O 1
ATOM 2558 N N . LEU A 1 340 ? -4.336 2.293 2.437 1.00 96.12 340 LEU A N 1
ATOM 2559 C CA . LEU A 1 340 ? -3.664 1.797 3.633 1.00 96.12 340 LEU A CA 1
ATOM 2560 C C . LEU A 1 340 ? -3.706 2.835 4.762 1.00 96.12 340 LEU A C 1
ATOM 2562 O O . LEU A 1 340 ? -4.051 2.508 5.898 1.00 96.12 340 LEU A O 1
ATOM 2566 N N . LEU A 1 341 ? -3.422 4.103 4.449 1.00 95.38 341 LEU A N 1
ATOM 2567 C CA . LEU A 1 341 ? -3.426 5.184 5.434 1.00 95.38 341 LEU A CA 1
ATOM 2568 C C . LEU A 1 341 ? -4.828 5.456 5.996 1.00 95.38 341 LEU A C 1
ATOM 2570 O O . LEU A 1 341 ? -5.012 5.611 7.205 1.00 95.38 341 LEU A O 1
ATOM 2574 N N . THR A 1 342 ? -5.832 5.527 5.124 1.00 93.94 342 THR A N 1
ATOM 2575 C CA . THR A 1 342 ? -7.207 5.825 5.542 1.00 93.94 342 THR A CA 1
ATOM 2576 C C . THR A 1 342 ? -7.858 4.644 6.251 1.00 93.94 342 THR A C 1
ATOM 2578 O O . THR A 1 342 ? -8.525 4.861 7.261 1.00 93.94 342 THR A O 1
ATOM 2581 N N . ALA A 1 343 ? -7.593 3.407 5.821 1.00 94.69 343 ALA A N 1
ATOM 2582 C CA . ALA A 1 343 ? -7.996 2.197 6.533 1.00 94.69 343 ALA A CA 1
ATOM 2583 C C . ALA A 1 343 ? -7.362 2.116 7.925 1.00 94.69 343 ALA A C 1
ATOM 2585 O O . ALA A 1 343 ? -8.057 1.796 8.887 1.00 94.69 343 ALA A O 1
ATOM 2586 N N . TYR A 1 344 ? -6.074 2.448 8.050 1.00 94.88 344 TYR A N 1
ATOM 2587 C CA . TYR A 1 344 ? -5.373 2.494 9.333 1.00 94.88 344 TYR A CA 1
ATOM 2588 C C . TYR A 1 344 ? -6.047 3.464 10.317 1.00 94.88 344 TYR A C 1
ATOM 2590 O O . TYR A 1 344 ? -6.349 3.118 11.460 1.00 94.88 344 TYR A O 1
ATOM 2598 N N . PHE A 1 345 ? -6.351 4.685 9.875 1.00 92.44 345 PHE A N 1
ATOM 2599 C CA . PHE A 1 345 ? -7.055 5.637 10.733 1.00 92.44 345 PHE A CA 1
ATOM 2600 C C . PHE A 1 345 ? -8.525 5.265 10.957 1.00 92.44 345 PHE A C 1
ATOM 2602 O O . PHE A 1 345 ? -9.089 5.597 12.002 1.00 92.44 345 PHE A O 1
ATOM 2609 N N . HIS A 1 346 ? -9.151 4.565 10.010 1.00 91.62 346 HIS A N 1
ATOM 2610 C CA . HIS A 1 346 ? -10.504 4.053 10.176 1.00 91.62 346 HIS A CA 1
ATOM 2611 C C . HIS A 1 346 ? -10.569 2.999 11.286 1.00 91.62 346 HIS A C 1
ATOM 2613 O O . HIS A 1 346 ? -11.360 3.163 12.214 1.00 91.62 346 HIS A O 1
ATOM 2619 N N . VAL A 1 347 ? -9.700 1.984 11.280 1.00 91.69 347 VAL A N 1
ATOM 2620 C CA . VAL A 1 347 ? -9.695 0.969 12.345 1.00 91.69 347 VAL A CA 1
ATOM 2621 C C . VAL A 1 347 ? -9.393 1.577 13.715 1.00 91.69 347 VAL A C 1
ATOM 2623 O O . VAL A 1 347 ? -10.092 1.282 14.680 1.00 91.69 347 VAL A O 1
ATOM 2626 N N . ARG A 1 348 ? -8.484 2.558 13.794 1.00 89.25 348 ARG A N 1
ATOM 2627 C CA . ARG A 1 348 ? -8.258 3.330 15.030 1.00 89.25 348 ARG A CA 1
ATOM 2628 C C . ARG A 1 348 ? -9.496 4.066 15.521 1.00 89.25 348 ARG A C 1
ATOM 2630 O O . ARG A 1 348 ? -9.734 4.159 16.719 1.00 89.25 348 ARG A O 1
ATOM 2637 N N . SER A 1 349 ? -10.307 4.594 14.610 1.00 87.62 349 SER A N 1
ATOM 2638 C CA . SER A 1 349 ? -11.547 5.271 14.995 1.00 87.62 349 SER A CA 1
ATOM 2639 C C . SER A 1 349 ? -12.585 4.322 15.605 1.00 87.62 349 SER A C 1
ATOM 2641 O O . SER A 1 349 ? -13.397 4.771 16.413 1.00 87.62 349 SER A O 1
ATOM 2643 N N . LEU A 1 350 ? -12.539 3.027 15.266 1.00 86.88 350 LEU A N 1
ATOM 2644 C CA . LEU A 1 350 ? -13.374 1.995 15.889 1.00 86.88 350 LEU A CA 1
ATOM 2645 C C . LEU A 1 350 ? -12.906 1.678 17.318 1.00 86.88 350 LEU A C 1
ATOM 2647 O O . LEU A 1 350 ? -13.731 1.458 18.202 1.00 86.88 350 LEU A O 1
ATOM 2651 N N . GLU A 1 351 ? -11.596 1.714 17.575 1.00 84.38 351 GLU A N 1
ATOM 2652 C CA . GLU A 1 351 ? -11.010 1.474 18.904 1.00 84.38 351 GLU A CA 1
ATOM 2653 C C . GLU A 1 351 ? -11.463 2.527 19.935 1.00 84.38 351 GLU A C 1
ATOM 2655 O O . GLU A 1 351 ? -11.730 2.197 21.089 1.00 84.38 351 GLU A O 1
ATOM 2660 N N . LEU A 1 352 ? -11.625 3.785 19.506 1.00 79.19 352 LEU A N 1
ATOM 2661 C CA . LEU A 1 352 ? -12.005 4.927 20.356 1.00 79.19 352 LEU A CA 1
ATOM 2662 C C . LEU A 1 352 ? -13.487 4.947 20.771 1.00 79.19 352 LEU A C 1
ATOM 2664 O O . LEU A 1 352 ? -13.944 5.853 21.483 1.00 79.19 352 LEU A O 1
ATOM 2668 N N . VAL A 1 353 ? -14.286 3.990 20.309 1.00 70.62 353 VAL A N 1
ATOM 2669 C CA . VAL A 1 353 ? -15.685 3.875 20.713 1.00 70.62 353 VAL A CA 1
ATOM 2670 C C . VAL A 1 353 ? -15.719 3.216 22.091 1.00 70.62 353 VAL A C 1
ATOM 2672 O O . VAL A 1 353 ? -15.445 2.019 22.236 1.00 70.62 353 VAL A O 1
ATOM 2675 N N . LYS A 1 354 ? -15.999 4.039 23.114 1.00 58.97 354 LYS A N 1
ATOM 2676 C CA . LYS A 1 354 ? -16.176 3.599 24.504 1.00 58.97 354 LYS A CA 1
ATOM 2677 C C . LYS A 1 354 ? -17.263 2.523 24.559 1.00 58.97 354 LYS A C 1
ATOM 2679 O O . LYS A 1 354 ? -18.364 2.763 24.065 1.00 58.97 354 LYS A O 1
ATOM 2684 N N . SER A 1 355 ? -16.911 1.368 25.125 1.00 50.16 355 SER A N 1
ATOM 2685 C CA . SER A 1 355 ? -17.851 0.332 25.571 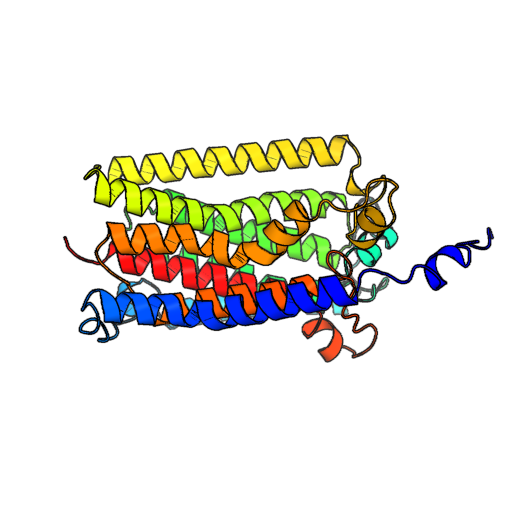1.00 50.16 355 SER A CA 1
ATOM 2686 C C . SER A 1 355 ? -18.622 0.793 26.795 1.00 50.16 355 SER A C 1
ATOM 2688 O O . SER A 1 355 ? -17.943 1.355 27.689 1.00 50.16 355 SER A O 1
#

Foldseek 3Di:
DDDPCPDCPVVPCPDCCVVLVVLLVVLLVVLVCVLCVLVVVCVVLVVVVVPPPPPPLVQLFDPVLLVVLVVVLVVVVVVQVVCFVVQDADDVVLVLPPCVLVVLWFQEQAPRSTLQRQSLQLSLLSLLSSLLSRQLSSLVRDPQLLSVLSNVLSVLSNQLSVLRNNCRSRVRVLSVLSNQLSVQLNLVLLLLLLQLLLCCLQVVDDSNVSNVSSVVVSVVSSVVSNVVSVVCVVVCQSPVDPCALVNQCVDPVHDDVVVLSCLSCVLVVSCPSNVSSCVSLVHQFPSVLVSLLSVLQSVLSSLSCCTSRHVVNDHQHDDPPVSSNPTSSSSNSNSVSSNSSSSVSRSVRSVPPDD